Protein AF-R7QCV6-F1 (afdb_monomer_lite)

Organism: Chondrus crispus (NCBI:txid2769)

Foldseek 3Di:
DVVVLVVCLLVLPDLLVNLVSVLVVLQVVLVVLVVVLVVCVVPDPDPPPPVSVVSVVVSVLSNLLSLLVLVLSLCCCVPPVDDPVDDDDPVRVVVNVVSVVVSVVCLVVCLVPQLDVVSLVVSLVVLVVVLVVQVVSCVVPVDGSGPLCDCPVDPPVSNVVVSVVSSVSSNVSSVVSNVSSVVSPDVVNVVVVVVVVVVVVVVVD

Radius of gyration: 20.84 Å; chains: 1; bounding box: 57×33×74 Å

Secondary structure (DSSP, 8-state):
-HHHHHHHHHH-S-TTHHHHHHHHHHHHHHHHHHHHHHHHHHH--S--HHHHHHHHHHHHHHHHHHHHHHHHHHHHIIIIIS-TTSPPPHHHHHHHHHHHHHHHHHHHHGGGS---HHHHHHHHHHHHHHHHHHHHHHHHHS--SSGGG-TTTS-HHHHHHHHHHHHHHHHHHHHHHHHHHHHTT-HHHHHHHHHHHHHHHHS--

Sequence (205 aa):
MSTTLIVYSIRGVYTYQFYSIWCHIGIAIAFTLNASASALYLFSQSPRRDNITFLAFFIFLWFQVFAIAALFLDVVFWTILFDFDGSPTFAQLSQHAVNLVFVLLDLLLSARMQFKLLYGVVFIAYTIGYLTFAWIRFAITDDWVYGFLDYTDQSAGLTVAYYFGVLLWAFVAAFIMILVSKLSRCPCVTARKKSTEAVTREEIV

Structure (mmCIF, N/CA/C/O backbone):
data_AF-R7QCV6-F1
#
_entry.id   AF-R7QCV6-F1
#
loop_
_atom_site.group_PDB
_atom_site.id
_atom_site.type_symbol
_atom_site.label_atom_id
_atom_site.label_alt_id
_atom_site.label_comp_id
_atom_site.label_asym_id
_atom_site.label_entity_id
_atom_site.label_seq_id
_atom_site.pdbx_PDB_ins_code
_atom_site.Cartn_x
_atom_site.Cartn_y
_atom_site.Cartn_z
_atom_site.occupancy
_atom_site.B_iso_or_equiv
_atom_site.auth_seq_id
_atom_site.auth_comp_id
_atom_site.auth_asym_id
_atom_site.auth_atom_id
_atom_site.pdbx_PDB_model_num
ATOM 1 N N . MET A 1 1 ? -8.981 18.064 -7.849 1.00 43.41 1 MET A N 1
ATOM 2 C CA . MET A 1 1 ? -7.890 17.182 -7.374 1.00 43.41 1 MET A CA 1
ATOM 3 C C . MET A 1 1 ? -8.006 15.759 -7.927 1.00 43.41 1 MET A C 1
ATOM 5 O O . MET A 1 1 ? -7.014 15.250 -8.427 1.00 43.41 1 MET A O 1
ATOM 9 N N . SER A 1 2 ? -9.188 15.132 -7.918 1.00 35.38 2 SER A N 1
ATOM 10 C CA . SER A 1 2 ? -9.377 13.731 -8.350 1.00 35.38 2 SER A CA 1
ATOM 11 C C . SER A 1 2 ? -9.117 13.469 -9.843 1.00 35.38 2 SER A C 1
ATOM 13 O O . SER A 1 2 ? -8.512 12.464 -10.194 1.00 35.38 2 SER A O 1
ATOM 15 N N . THR A 1 3 ? -9.505 14.387 -10.733 1.00 41.97 3 THR A N 1
ATOM 16 C CA . THR A 1 3 ? -9.244 14.283 -12.184 1.00 41.97 3 THR A CA 1
ATOM 17 C C . THR A 1 3 ? -7.758 14.374 -12.519 1.00 41.97 3 THR A C 1
ATOM 19 O O . THR A 1 3 ? -7.269 13.675 -13.398 1.00 41.97 3 THR A O 1
ATOM 22 N N . THR A 1 4 ? -7.023 15.187 -11.767 1.00 48.00 4 THR A N 1
ATOM 23 C CA . THR A 1 4 ? -5.574 15.344 -11.887 1.00 48.00 4 THR A CA 1
ATOM 24 C C . THR A 1 4 ? -4.855 14.042 -11.515 1.00 48.00 4 THR A C 1
ATOM 26 O O . THR A 1 4 ? -4.017 13.572 -12.276 1.00 48.00 4 THR A O 1
ATOM 29 N N . LEU A 1 5 ? -5.253 13.401 -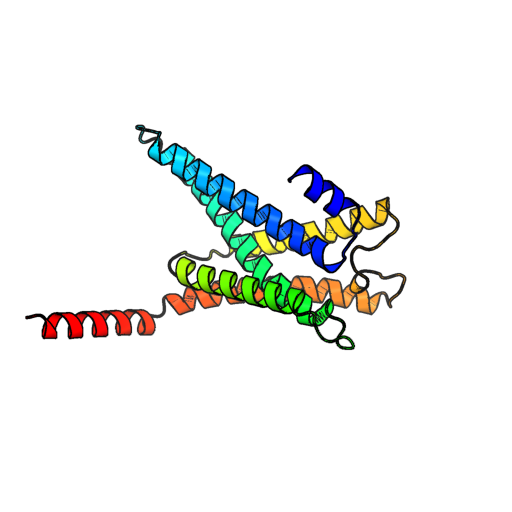10.410 1.00 48.19 5 LEU A N 1
ATOM 30 C CA . LEU A 1 5 ? -4.716 12.110 -9.956 1.00 48.19 5 LEU A CA 1
ATOM 31 C C . LEU A 1 5 ? -4.943 10.973 -10.963 1.00 48.19 5 LEU A C 1
ATOM 33 O O . LEU A 1 5 ? -4.013 10.218 -11.226 1.00 48.19 5 LEU A O 1
ATOM 37 N N . ILE A 1 6 ? -6.134 10.890 -11.570 1.00 53.69 6 ILE A N 1
ATOM 38 C CA . ILE A 1 6 ? -6.450 9.859 -12.575 1.00 53.69 6 ILE A CA 1
ATOM 39 C C . ILE A 1 6 ? -5.595 10.043 -13.837 1.00 53.69 6 ILE A C 1
ATOM 41 O O . ILE A 1 6 ? -5.031 9.084 -14.362 1.00 53.69 6 ILE A O 1
ATOM 45 N N . VAL A 1 7 ? -5.434 11.284 -14.302 1.00 54.22 7 VAL A N 1
ATOM 46 C CA . VAL A 1 7 ? -4.595 11.591 -15.471 1.00 54.22 7 VAL A CA 1
ATOM 47 C C . VAL A 1 7 ? -3.114 11.313 -15.179 1.00 54.22 7 VAL A C 1
ATOM 49 O O . VAL A 1 7 ? -2.424 10.748 -16.029 1.00 54.22 7 VAL A O 1
ATOM 52 N N . TYR A 1 8 ? -2.629 11.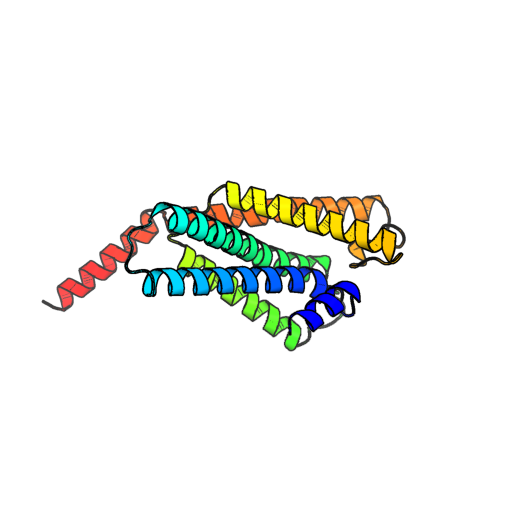616 -13.970 1.00 55.81 8 TYR A N 1
ATOM 53 C CA . TYR A 1 8 ? -1.269 11.261 -13.545 1.00 55.81 8 TYR A CA 1
ATOM 54 C C . TYR A 1 8 ? -1.065 9.744 -13.430 1.00 55.81 8 TYR A C 1
ATOM 56 O O . TYR A 1 8 ? -0.035 9.242 -13.880 1.00 55.81 8 TYR A O 1
ATOM 64 N N . SER A 1 9 ? -2.065 9.001 -12.941 1.00 53.47 9 SER A N 1
ATOM 65 C CA . SER A 1 9 ? -2.045 7.532 -12.923 1.00 53.47 9 SER A CA 1
ATOM 66 C C . SER A 1 9 ? -2.177 6.888 -14.303 1.00 53.47 9 SER A C 1
ATOM 68 O O . SER A 1 9 ? -2.066 5.682 -14.414 1.00 53.47 9 SER A O 1
ATOM 70 N N . ILE A 1 10 ? -2.429 7.638 -15.371 1.00 57.75 10 ILE A N 1
ATOM 71 C CA . ILE A 1 10 ? -2.382 7.089 -16.735 1.00 57.75 10 ILE A CA 1
ATOM 72 C C . ILE A 1 10 ? -1.049 7.457 -17.393 1.00 57.75 10 ILE A C 1
ATOM 74 O O . ILE A 1 10 ? -0.451 6.637 -18.085 1.00 57.75 10 ILE A O 1
ATOM 78 N N . ARG A 1 11 ? -0.548 8.674 -17.139 1.00 54.66 11 ARG A N 1
ATOM 79 C CA . ARG A 1 11 ? 0.650 9.215 -17.796 1.00 54.66 11 ARG A CA 1
ATOM 80 C C . ARG A 1 11 ? 1.988 8.821 -17.166 1.00 54.66 11 ARG A C 1
ATOM 82 O O . ARG A 1 11 ? 3.001 9.024 -17.815 1.00 54.66 11 ARG A O 1
ATOM 89 N N . GLY A 1 12 ? 2.017 8.272 -15.949 1.00 51.66 12 GLY A N 1
ATOM 90 C CA . GLY A 1 12 ? 3.220 7.615 -15.410 1.00 51.66 12 GLY A CA 1
ATOM 91 C C . GLY A 1 12 ? 4.446 8.521 -15.222 1.00 51.66 12 GLY A C 1
ATOM 92 O O . GLY A 1 12 ? 5.564 8.031 -15.243 1.00 51.66 12 GLY A O 1
ATOM 93 N N . VAL A 1 13 ? 4.255 9.831 -15.021 1.00 50.94 13 VAL A N 1
ATOM 94 C CA . VAL A 1 13 ? 5.354 10.826 -14.995 1.00 50.94 13 VAL A CA 1
ATOM 95 C C . VAL A 1 13 ? 6.361 10.593 -13.849 1.00 50.94 13 VAL A C 1
ATOM 97 O O . VAL A 1 13 ? 7.470 11.112 -13.895 1.00 50.94 13 VAL A O 1
ATOM 100 N N . TYR A 1 14 ? 6.025 9.760 -12.858 1.00 54.22 14 TYR A N 1
ATOM 101 C CA . TYR A 1 14 ? 6.957 9.285 -11.836 1.00 54.22 14 TYR A CA 1
ATOM 102 C C . TYR A 1 14 ? 6.677 7.813 -11.514 1.00 54.22 14 TYR A C 1
ATOM 104 O O . TYR A 1 14 ? 5.639 7.495 -10.930 1.00 54.22 14 TYR A O 1
ATOM 112 N N . THR A 1 15 ? 7.614 6.928 -11.854 1.00 54.75 15 THR A N 1
ATOM 113 C CA . THR A 1 15 ? 7.556 5.475 -11.603 1.00 54.75 15 THR A CA 1
ATOM 114 C C . THR A 1 15 ? 7.186 5.175 -10.146 1.00 54.75 15 THR A C 1
ATOM 116 O O . THR A 1 15 ? 6.161 4.548 -9.874 1.00 54.75 15 THR A O 1
ATOM 119 N N . TYR A 1 16 ? 7.917 5.740 -9.178 1.00 53.53 16 TYR A N 1
ATOM 120 C CA . TYR A 1 16 ? 7.642 5.575 -7.742 1.00 53.53 16 TYR A CA 1
ATOM 121 C C . TYR A 1 16 ? 6.223 6.003 -7.318 1.00 53.53 16 TYR A C 1
ATOM 123 O O . TYR A 1 16 ? 5.595 5.363 -6.471 1.00 53.53 16 TYR A O 1
ATOM 131 N N . GLN A 1 17 ? 5.675 7.059 -7.922 1.00 62.91 17 GLN A N 1
ATOM 132 C CA . GLN A 1 17 ? 4.384 7.589 -7.493 1.00 62.91 17 GLN A CA 1
ATOM 133 C C . GLN A 1 17 ? 3.220 6.676 -7.871 1.00 62.91 17 GLN A C 1
ATOM 135 O O . GLN A 1 17 ? 2.154 6.821 -7.294 1.00 62.91 17 GLN A O 1
ATOM 140 N N . PHE A 1 18 ? 3.384 5.718 -8.782 1.00 70.75 18 PHE A N 1
ATOM 141 C CA . PHE A 1 18 ? 2.240 5.011 -9.348 1.00 70.75 18 PHE A CA 1
ATOM 142 C C . PHE A 1 18 ? 1.498 4.114 -8.343 1.00 70.75 18 PHE A C 1
ATOM 144 O O . PHE A 1 18 ? 0.311 4.319 -8.093 1.00 70.75 18 PHE A O 1
ATOM 151 N N . TYR A 1 19 ? 2.182 3.151 -7.717 1.00 75.81 19 TYR A N 1
ATOM 152 C CA . TYR A 1 19 ? 1.592 2.333 -6.649 1.00 75.81 19 TYR A CA 1
ATOM 153 C C . TYR A 1 19 ? 1.242 3.179 -5.418 1.00 75.81 19 TYR A C 1
ATOM 155 O O . TYR A 1 19 ? 0.186 3.006 -4.812 1.00 75.81 19 TYR A O 1
ATOM 163 N N . SER A 1 20 ? 2.099 4.149 -5.084 1.00 74.50 20 SER A N 1
ATOM 164 C CA . SER A 1 20 ? 1.862 5.074 -3.975 1.00 74.50 20 SER A CA 1
ATOM 165 C C . SER A 1 20 ? 0.550 5.845 -4.159 1.00 74.50 20 SER A C 1
ATOM 167 O O . SER A 1 20 ? -0.256 5.907 -3.235 1.00 74.50 20 SER A O 1
ATOM 169 N N . ILE A 1 21 ? 0.263 6.348 -5.362 1.00 75.69 21 ILE A N 1
ATOM 170 C CA . ILE A 1 21 ? -0.991 7.027 -5.711 1.00 75.69 21 ILE A CA 1
ATOM 171 C C . ILE A 1 21 ? -2.192 6.109 -5.475 1.00 75.69 21 ILE A C 1
ATOM 173 O O . ILE A 1 21 ? -3.169 6.554 -4.877 1.00 75.69 21 ILE A O 1
ATOM 177 N N . TRP A 1 22 ? -2.126 4.837 -5.881 1.00 77.69 22 TRP A N 1
ATOM 178 C CA . TRP A 1 22 ? -3.204 3.876 -5.620 1.00 77.69 22 TRP A CA 1
ATOM 179 C C . TRP A 1 22 ? -3.461 3.704 -4.119 1.00 77.69 22 TRP A C 1
ATOM 181 O O . TRP A 1 22 ? -4.615 3.748 -3.684 1.00 77.69 22 TRP A O 1
ATOM 191 N N . CYS A 1 23 ? -2.398 3.602 -3.317 1.00 79.12 23 CYS A N 1
ATOM 192 C CA . CYS A 1 23 ? -2.512 3.549 -1.861 1.00 79.12 23 CYS A CA 1
ATOM 193 C C . CYS A 1 23 ? -3.144 4.824 -1.286 1.00 79.12 23 CYS A C 1
ATOM 195 O O . CYS A 1 23 ? -4.089 4.739 -0.506 1.00 79.12 23 CYS A O 1
ATOM 197 N N . HIS A 1 24 ? -2.683 6.006 -1.701 1.00 75.25 24 HIS A N 1
ATOM 198 C CA . HIS A 1 24 ? -3.209 7.285 -1.212 1.00 75.25 24 HIS A CA 1
ATOM 199 C C . HIS A 1 24 ? -4.676 7.500 -1.608 1.00 75.25 24 HIS A C 1
ATOM 201 O O . HIS A 1 24 ? -5.466 7.956 -0.783 1.00 75.25 24 HIS A O 1
ATOM 207 N N . ILE A 1 25 ? -5.066 7.144 -2.837 1.00 79.44 25 ILE A N 1
ATOM 208 C CA . ILE A 1 25 ? -6.467 7.180 -3.284 1.00 79.44 25 ILE A CA 1
ATOM 209 C C . ILE A 1 25 ? -7.311 6.246 -2.415 1.00 79.44 25 ILE A C 1
ATOM 211 O O . ILE A 1 25 ? -8.370 6.643 -1.930 1.00 79.44 25 ILE A O 1
ATOM 215 N N . GLY A 1 26 ? -6.833 5.026 -2.180 1.00 79.06 26 GLY A N 1
ATOM 216 C CA . GLY A 1 26 ? -7.505 4.052 -1.332 1.00 79.06 26 GLY A CA 1
ATOM 217 C C . GLY A 1 26 ? -7.721 4.531 0.102 1.00 79.06 26 GLY A C 1
ATOM 218 O O . GLY A 1 26 ? -8.840 4.454 0.617 1.00 79.06 26 GLY A O 1
ATOM 219 N N . ILE A 1 27 ? -6.682 5.102 0.714 1.00 76.75 27 ILE A N 1
ATOM 220 C CA . ILE A 1 27 ? -6.730 5.714 2.050 1.00 76.75 27 ILE A CA 1
ATOM 221 C C . ILE A 1 27 ? -7.707 6.894 2.073 1.00 76.75 27 ILE A C 1
ATOM 223 O O . ILE A 1 27 ? -8.544 6.985 2.972 1.00 76.75 27 ILE A O 1
ATOM 227 N N . ALA A 1 28 ? -7.654 7.778 1.074 1.00 78.62 28 ALA A N 1
ATOM 228 C CA . ALA A 1 28 ? -8.564 8.917 0.982 1.00 78.62 28 ALA A CA 1
ATOM 229 C C . ALA A 1 28 ? -10.031 8.463 0.882 1.00 78.62 28 ALA A C 1
ATOM 231 O O . ALA A 1 28 ? -10.900 9.024 1.558 1.00 78.62 28 ALA A O 1
ATOM 232 N N . ILE A 1 29 ? -10.312 7.415 0.099 1.00 81.75 29 ILE A N 1
ATOM 233 C CA . ILE A 1 29 ? -11.641 6.791 0.025 1.00 81.75 29 ILE A CA 1
ATOM 234 C C . ILE A 1 29 ? -12.040 6.215 1.390 1.00 81.75 29 ILE A C 1
ATOM 236 O O . ILE A 1 29 ? -13.151 6.484 1.844 1.00 81.75 29 ILE A O 1
ATOM 240 N N . ALA A 1 30 ? -11.148 5.490 2.077 1.00 79.44 30 ALA A N 1
ATOM 241 C CA . ALA A 1 30 ? -11.423 4.933 3.405 1.00 79.44 30 ALA A CA 1
ATOM 242 C C . ALA A 1 30 ? -11.814 6.028 4.412 1.00 79.44 30 ALA A C 1
ATOM 244 O O . ALA A 1 30 ? -12.848 5.921 5.075 1.00 79.44 30 ALA A O 1
ATOM 245 N N . PHE A 1 31 ? -11.029 7.109 4.489 1.00 80.00 31 PHE A N 1
ATOM 246 C CA . PHE A 1 31 ? -11.319 8.236 5.375 1.00 80.00 31 PHE A CA 1
ATOM 247 C C . PHE A 1 31 ? -12.614 8.955 5.006 1.00 80.00 31 PHE A C 1
ATOM 249 O O . PHE A 1 31 ? -13.390 9.294 5.899 1.00 80.00 31 PHE A O 1
ATOM 256 N N . THR A 1 32 ? -12.885 9.144 3.712 1.00 81.75 32 THR A N 1
ATOM 257 C CA . THR A 1 32 ? -14.132 9.769 3.248 1.00 81.75 32 THR A CA 1
ATOM 258 C C . THR A 1 32 ? -15.339 8.933 3.664 1.00 81.75 32 THR A C 1
ATOM 260 O O . THR A 1 32 ? -16.271 9.464 4.263 1.00 81.75 32 THR A O 1
ATOM 263 N N . LEU A 1 33 ? -15.301 7.617 3.431 1.00 81.69 33 LEU A N 1
ATOM 264 C CA . LEU A 1 33 ? -16.374 6.709 3.839 1.00 81.69 33 LEU A CA 1
ATOM 265 C C . LEU A 1 33 ? -16.555 6.691 5.362 1.00 81.69 33 LEU A C 1
ATOM 267 O O . LEU A 1 33 ? -17.689 6.706 5.838 1.00 81.69 33 LEU A O 1
ATOM 271 N N . ASN A 1 34 ? -15.463 6.723 6.130 1.00 81.69 34 ASN A N 1
ATOM 272 C CA . ASN A 1 34 ? -15.515 6.792 7.590 1.00 81.69 34 ASN A CA 1
ATOM 273 C C . ASN A 1 34 ? -16.143 8.097 8.102 1.00 81.69 34 ASN A C 1
ATOM 275 O O . ASN A 1 34 ? -16.987 8.076 9.003 1.00 81.69 34 ASN A O 1
ATOM 279 N N . ALA A 1 35 ? -15.774 9.231 7.504 1.00 81.19 35 ALA A N 1
ATOM 280 C CA . ALA A 1 35 ? -16.351 10.531 7.826 1.00 81.19 35 ALA A CA 1
ATOM 281 C C . ALA A 1 35 ? -17.846 10.572 7.479 1.00 81.19 35 ALA A C 1
ATOM 283 O O . ALA A 1 35 ? -18.657 10.991 8.305 1.00 81.19 35 ALA A O 1
ATOM 284 N N . SER A 1 36 ? -18.229 10.067 6.301 1.00 82.06 36 SER A N 1
ATOM 285 C CA . SER A 1 36 ? -19.632 9.960 5.892 1.00 82.06 36 SER A CA 1
ATOM 286 C C . SER A 1 36 ? -20.436 9.053 6.824 1.00 82.06 36 SER A C 1
ATOM 288 O O . SER A 1 36 ? -21.526 9.434 7.240 1.00 82.06 36 SER A O 1
ATOM 290 N N . ALA A 1 37 ? -19.904 7.889 7.208 1.00 78.75 37 ALA A N 1
ATOM 291 C CA . ALA A 1 37 ? -20.567 6.978 8.142 1.00 78.75 37 ALA A CA 1
ATOM 292 C C . ALA A 1 37 ? -20.746 7.607 9.533 1.00 78.75 37 ALA A C 1
ATOM 294 O O . ALA A 1 37 ? -21.815 7.486 10.131 1.00 78.75 37 ALA A O 1
ATOM 295 N N . SER A 1 38 ? -19.733 8.329 10.020 1.00 81.44 38 SER A N 1
ATOM 296 C CA . SER A 1 38 ? -19.787 9.048 11.299 1.00 81.44 38 SER A CA 1
ATOM 297 C C . SER A 1 38 ? -20.813 10.183 11.270 1.00 81.44 38 SER A C 1
ATOM 299 O O . SER A 1 38 ? -21.603 10.322 12.202 1.00 81.44 38 SER A O 1
ATOM 301 N N . ALA A 1 39 ? -20.859 10.960 10.184 1.00 81.94 39 ALA A N 1
ATOM 302 C CA . ALA A 1 39 ? -21.858 12.008 9.992 1.00 81.94 39 ALA A CA 1
ATOM 303 C C . ALA A 1 39 ? -23.276 11.420 9.931 1.00 81.94 39 ALA A C 1
ATOM 305 O O . ALA A 1 39 ? -24.166 11.886 10.637 1.00 81.94 39 ALA A O 1
ATOM 306 N N . LEU A 1 40 ? -23.484 10.355 9.151 1.00 80.06 40 LEU A N 1
ATOM 307 C CA . LEU A 1 40 ? -24.773 9.666 9.077 1.00 80.06 40 LEU A CA 1
ATOM 308 C C . LEU A 1 40 ? -25.216 9.134 10.442 1.00 80.06 40 LEU A C 1
ATOM 310 O O . LEU A 1 40 ? -26.385 9.276 10.776 1.00 80.06 40 LEU A O 1
ATOM 314 N N . TYR A 1 41 ? -24.302 8.583 11.245 1.00 76.94 41 TYR A N 1
ATOM 315 C CA . TYR A 1 41 ? -24.613 8.141 12.605 1.00 76.94 41 TYR A CA 1
ATOM 316 C C . TYR A 1 41 ? -25.045 9.303 13.510 1.00 76.94 41 TYR A C 1
ATOM 318 O O . TYR A 1 41 ? -26.029 9.176 14.232 1.00 76.94 41 TYR A O 1
ATOM 326 N N . LEU A 1 42 ? -24.350 10.444 13.444 1.00 81.44 42 LEU A N 1
ATOM 327 C CA . LEU A 1 42 ? -24.691 11.637 14.228 1.00 81.44 42 LEU A CA 1
ATOM 328 C C . LEU A 1 42 ? -26.042 12.245 13.823 1.00 81.44 42 LEU A C 1
ATOM 330 O O . LEU A 1 42 ? -26.780 12.718 14.684 1.00 81.44 42 LEU A O 1
ATOM 334 N N . PHE A 1 43 ? -26.371 12.233 12.528 1.00 82.12 43 PHE A N 1
ATOM 335 C CA . PHE A 1 43 ? -27.608 12.827 12.010 1.00 82.12 43 PHE A CA 1
ATOM 336 C C . PHE A 1 43 ? -28.795 11.855 11.970 1.00 82.12 43 PHE A C 1
ATOM 338 O O . PHE A 1 43 ? -29.943 12.299 11.925 1.00 82.12 43 PHE A O 1
ATOM 345 N N . SER A 1 44 ? -28.569 10.538 12.007 1.00 73.38 44 SER A N 1
ATOM 346 C CA . SER A 1 44 ? -29.658 9.566 12.071 1.00 73.38 44 SER A CA 1
ATOM 347 C C . SER A 1 44 ? -30.113 9.377 13.519 1.00 73.38 44 SER A C 1
ATOM 349 O O . SER A 1 44 ? -29.450 8.718 14.311 1.00 73.38 44 SER A O 1
ATOM 351 N N . GLN A 1 45 ? -31.298 9.881 13.866 1.00 66.50 45 GLN A N 1
ATOM 352 C CA . GLN A 1 45 ? -31.957 9.576 15.147 1.00 66.50 45 GLN A CA 1
ATOM 353 C C . GLN A 1 45 ? -32.568 8.155 15.192 1.00 66.50 45 GLN A C 1
ATOM 355 O O . GLN A 1 45 ? -33.414 7.863 16.034 1.00 66.50 45 GLN A O 1
ATOM 360 N N . SER A 1 46 ? -32.199 7.263 14.264 1.00 56.62 46 SER A N 1
ATOM 361 C CA . SER A 1 46 ? -32.855 5.967 14.060 1.00 56.62 46 SER A CA 1
ATOM 362 C C . SER A 1 46 ? -31.914 4.794 14.361 1.00 56.62 46 SER A C 1
ATOM 364 O O . SER A 1 46 ? -30.798 4.761 13.843 1.00 56.62 46 SER A O 1
ATOM 366 N N . PRO A 1 47 ? -32.356 3.771 15.116 1.00 56.56 47 PRO A N 1
ATOM 367 C CA . PRO A 1 47 ? -31.537 2.620 15.487 1.00 56.56 47 PRO A CA 1
ATOM 368 C C . PRO A 1 47 ? -31.465 1.563 14.366 1.00 56.56 47 PRO A C 1
ATOM 370 O O . PRO A 1 47 ? -31.585 0.367 14.630 1.00 56.56 47 PRO A O 1
ATOM 373 N N . ARG A 1 48 ? -31.265 1.957 13.097 1.00 60.56 48 ARG A N 1
ATOM 374 C CA . ARG A 1 48 ? -31.014 1.002 11.993 1.00 60.56 48 ARG A CA 1
ATOM 375 C C . ARG A 1 48 ? -29.575 0.481 12.061 1.00 60.56 48 ARG A C 1
ATOM 377 O O . ARG A 1 48 ? -28.700 0.873 11.293 1.00 60.56 48 ARG A O 1
ATOM 384 N N . ARG A 1 49 ? -29.345 -0.410 13.026 1.00 62.41 49 ARG A N 1
ATOM 385 C CA . ARG A 1 49 ? -28.036 -0.967 13.397 1.00 62.41 49 ARG A CA 1
ATOM 386 C C . ARG A 1 49 ? -27.373 -1.790 12.284 1.00 62.41 49 ARG A C 1
ATOM 388 O O . ARG A 1 49 ? -26.148 -1.771 12.167 1.00 62.41 49 ARG A O 1
ATOM 395 N N . ASP A 1 50 ? -28.154 -2.467 11.447 1.00 64.94 50 ASP A N 1
ATOM 396 C CA . ASP A 1 50 ? -27.628 -3.519 10.565 1.00 64.94 50 ASP A CA 1
ATOM 397 C C . ASP A 1 50 ? -26.844 -2.955 9.365 1.00 64.94 50 ASP A C 1
ATOM 399 O O . ASP A 1 50 ? -25.705 -3.356 9.119 1.00 64.94 50 ASP A O 1
ATOM 403 N N . ASN A 1 51 ? -27.382 -1.936 8.683 1.00 66.19 51 ASN A N 1
ATOM 404 C CA . ASN A 1 51 ? -26.708 -1.291 7.544 1.00 66.19 51 ASN A CA 1
ATOM 405 C C . ASN A 1 51 ? -25.445 -0.519 7.966 1.00 66.19 51 ASN A C 1
ATOM 407 O O . ASN A 1 51 ? -24.458 -0.488 7.232 1.00 66.19 51 ASN A O 1
ATOM 411 N N . ILE A 1 52 ? -25.458 0.070 9.167 1.00 69.00 52 ILE A N 1
ATOM 412 C CA . ILE A 1 52 ? -24.306 0.782 9.739 1.00 69.00 52 ILE A CA 1
ATOM 413 C C . ILE A 1 52 ? -23.180 -0.208 10.063 1.00 69.00 52 ILE A C 1
ATOM 415 O O . ILE A 1 52 ? -22.011 0.095 9.840 1.00 69.00 52 ILE A O 1
ATOM 419 N N . THR A 1 53 ? -23.522 -1.416 10.520 1.00 72.88 53 THR A N 1
ATOM 420 C CA . THR A 1 53 ? -22.539 -2.460 10.851 1.00 72.88 53 THR A CA 1
ATOM 421 C C . THR A 1 53 ? -21.836 -3.001 9.604 1.00 72.88 53 THR A C 1
ATOM 423 O O . THR A 1 53 ? -20.620 -3.197 9.620 1.00 72.88 53 THR A O 1
ATOM 426 N N . PHE A 1 54 ? -22.571 -3.192 8.503 1.00 77.19 54 PHE A N 1
ATOM 427 C CA . PHE A 1 54 ? -21.987 -3.599 7.222 1.00 77.19 54 PHE A CA 1
ATOM 428 C C . PHE A 1 54 ? -21.063 -2.515 6.655 1.00 77.19 54 PHE A C 1
ATOM 430 O O . PHE A 1 54 ? -19.910 -2.797 6.342 1.00 77.19 54 PHE A O 1
ATOM 437 N N . LEU A 1 55 ? -21.519 -1.259 6.599 1.00 78.38 55 LEU A N 1
ATOM 438 C CA . LEU A 1 55 ? -20.696 -0.142 6.127 1.00 78.38 55 LEU A CA 1
ATOM 439 C C . LEU A 1 55 ? -19.422 0.023 6.970 1.00 78.38 55 LEU A C 1
ATOM 441 O O . LEU A 1 55 ? -18.330 0.139 6.414 1.00 78.38 55 LEU A O 1
ATOM 445 N N . ALA A 1 56 ? -19.545 -0.043 8.299 1.00 78.38 56 ALA A N 1
ATOM 446 C CA . ALA A 1 56 ? -18.402 -0.006 9.205 1.00 78.38 56 ALA A CA 1
ATOM 447 C C . ALA A 1 56 ? -17.418 -1.146 8.911 1.00 78.38 56 ALA A C 1
ATOM 449 O O . ALA A 1 56 ? -16.216 -0.907 8.827 1.00 78.38 56 ALA A O 1
ATOM 450 N N . PHE A 1 57 ? -17.907 -2.371 8.690 1.00 81.88 57 PHE A N 1
ATOM 451 C CA . PHE A 1 57 ? -17.054 -3.500 8.321 1.00 81.88 57 PHE A CA 1
ATOM 452 C C . PHE A 1 57 ? -16.248 -3.234 7.043 1.00 81.88 57 PHE A C 1
ATOM 454 O O . PHE A 1 57 ? -15.040 -3.470 7.046 1.00 81.88 57 PHE A O 1
ATOM 461 N N . PHE A 1 58 ? -16.872 -2.710 5.983 1.00 81.56 58 PHE A N 1
ATOM 462 C CA . PHE A 1 58 ? -16.162 -2.377 4.741 1.00 81.56 58 PHE A CA 1
ATOM 463 C C . PHE A 1 58 ? -15.129 -1.276 4.945 1.00 81.56 58 PHE A C 1
ATOM 465 O O . PHE A 1 58 ? -14.011 -1.410 4.459 1.00 81.56 58 PHE A O 1
ATOM 472 N N . ILE A 1 59 ? -15.468 -0.229 5.698 1.00 82.06 59 ILE A N 1
ATOM 473 C CA . ILE A 1 59 ? -14.541 0.862 6.024 1.00 82.06 59 ILE A CA 1
ATOM 474 C C . ILE A 1 59 ? -13.323 0.321 6.773 1.00 82.06 59 ILE A C 1
ATOM 476 O O . ILE A 1 59 ? -12.190 0.613 6.394 1.00 82.06 59 ILE A O 1
ATOM 480 N N . PHE A 1 60 ? -13.543 -0.514 7.792 1.00 80.31 60 PHE A N 1
ATOM 481 C CA . PHE A 1 60 ? -12.456 -1.138 8.542 1.00 80.31 60 PHE A CA 1
ATOM 482 C C . PHE A 1 60 ? -11.618 -2.066 7.667 1.00 80.31 60 PHE A C 1
ATOM 484 O O . PHE A 1 60 ? -10.395 -2.027 7.747 1.00 80.31 60 PHE A O 1
ATOM 491 N N . LEU A 1 61 ? -12.248 -2.881 6.823 1.00 84.56 61 LEU A N 1
ATOM 492 C CA . LEU A 1 61 ? -11.541 -3.760 5.896 1.00 84.56 61 LEU A CA 1
ATOM 493 C C . LEU A 1 61 ? -10.661 -2.952 4.937 1.00 84.56 61 LEU A C 1
ATOM 495 O O . LEU A 1 61 ? -9.484 -3.271 4.792 1.00 84.56 61 LEU A O 1
ATOM 499 N N . TRP A 1 62 ? -11.203 -1.889 4.339 1.00 83.00 62 TRP A N 1
ATOM 500 C CA . TRP A 1 62 ? -10.476 -1.016 3.415 1.00 83.00 62 TRP A CA 1
ATOM 501 C C . TRP A 1 62 ? -9.279 -0.368 4.107 1.00 83.00 62 TRP A C 1
ATOM 503 O O . TRP A 1 62 ? -8.150 -0.480 3.642 1.00 83.00 62 TRP A O 1
ATOM 513 N N . PHE A 1 63 ? -9.512 0.227 5.275 1.00 80.81 63 PHE A N 1
ATOM 514 C CA . PHE A 1 63 ? -8.473 0.855 6.079 1.00 80.81 63 PHE A CA 1
ATOM 515 C C . PHE A 1 63 ? -7.327 -0.114 6.418 1.00 80.81 63 PHE A C 1
ATOM 517 O O . PHE A 1 63 ? -6.162 0.203 6.192 1.00 80.81 63 PHE A O 1
ATOM 524 N N . GLN A 1 64 ? -7.647 -1.326 6.884 1.00 82.12 64 GLN A N 1
ATOM 525 C CA . GLN A 1 64 ? -6.635 -2.323 7.253 1.00 82.12 64 GLN A CA 1
ATOM 526 C C . GLN A 1 64 ? -5.814 -2.806 6.047 1.00 82.12 64 GLN A C 1
ATOM 528 O O . GLN A 1 64 ? -4.617 -3.049 6.185 1.00 82.12 64 GLN A O 1
ATOM 533 N N . VAL A 1 65 ? -6.424 -2.917 4.862 1.00 86.06 65 VAL A N 1
ATOM 534 C CA . VAL A 1 65 ? -5.711 -3.268 3.621 1.00 86.06 65 VAL A CA 1
ATOM 535 C C . VAL A 1 65 ? -4.675 -2.201 3.268 1.00 86.06 65 VAL A C 1
ATOM 537 O O . VAL A 1 65 ? -3.528 -2.542 2.980 1.00 86.06 65 VAL A O 1
ATOM 540 N N . PHE A 1 66 ? -5.035 -0.918 3.342 1.00 83.56 66 PHE A N 1
ATOM 541 C CA . PHE A 1 66 ? -4.096 0.158 3.017 1.00 83.56 66 PHE A CA 1
ATOM 542 C C . PHE A 1 66 ? -3.020 0.379 4.079 1.00 83.56 66 PHE A C 1
ATOM 544 O O . PHE A 1 66 ? -1.902 0.742 3.721 1.00 83.56 66 PHE A O 1
ATOM 551 N N . ALA A 1 67 ? -3.302 0.078 5.348 1.00 79.06 67 ALA A N 1
ATOM 552 C CA . ALA A 1 67 ? -2.273 0.052 6.384 1.00 79.06 67 ALA A CA 1
ATOM 553 C C . ALA A 1 67 ? -1.186 -0.998 6.076 1.00 79.06 67 ALA A C 1
ATOM 555 O O . ALA A 1 67 ? 0.004 -0.693 6.169 1.00 79.06 67 ALA A O 1
ATOM 556 N N . ILE A 1 68 ? -1.564 -2.211 5.629 1.00 82.62 68 ILE A N 1
ATOM 557 C CA . ILE A 1 68 ? -0.573 -3.193 5.143 1.00 82.62 68 ILE A CA 1
ATOM 558 C C . ILE A 1 68 ? 0.150 -2.649 3.903 1.00 82.62 68 ILE A C 1
ATOM 560 O O . ILE A 1 68 ? 1.372 -2.764 3.801 1.00 82.62 68 ILE A O 1
ATOM 564 N N . ALA A 1 69 ? -0.589 -2.046 2.966 1.00 83.94 69 ALA A N 1
ATOM 565 C CA . ALA A 1 69 ? -0.030 -1.535 1.718 1.00 83.94 69 ALA A CA 1
ATOM 566 C C . ALA A 1 69 ? 1.027 -0.442 1.936 1.00 83.94 69 ALA A C 1
ATOM 568 O O . ALA A 1 69 ? 1.998 -0.389 1.184 1.00 83.94 69 ALA A O 1
ATOM 569 N N . ALA A 1 70 ? 0.865 0.393 2.963 1.00 79.38 70 ALA A N 1
ATOM 570 C CA . ALA A 1 70 ? 1.827 1.422 3.341 1.00 79.38 70 ALA A CA 1
ATOM 571 C C . ALA A 1 70 ? 3.152 0.821 3.845 1.00 79.38 70 ALA A C 1
ATOM 573 O O . ALA A 1 70 ? 4.214 1.227 3.374 1.00 79.38 70 ALA A O 1
ATOM 574 N N . LEU A 1 71 ? 3.099 -0.191 4.723 1.00 79.31 71 LEU A N 1
ATOM 575 C CA . LEU A 1 71 ? 4.292 -0.919 5.185 1.00 79.31 71 LEU A CA 1
ATOM 576 C C . LEU A 1 71 ? 4.968 -1.686 4.042 1.00 79.31 71 LEU A C 1
ATOM 578 O O . LEU A 1 71 ? 6.193 -1.707 3.926 1.00 79.31 71 LEU A O 1
ATOM 582 N N . PHE A 1 72 ? 4.159 -2.304 3.182 1.00 84.38 72 PHE A N 1
ATOM 583 C CA . PHE A 1 72 ? 4.637 -2.979 1.984 1.00 84.38 72 PHE A CA 1
ATOM 584 C C . PHE A 1 72 ? 5.412 -2.012 1.080 1.00 84.38 72 PHE A C 1
ATOM 586 O O . PHE A 1 72 ? 6.529 -2.328 0.667 1.00 84.38 72 PHE A O 1
ATOM 593 N N . LEU A 1 73 ? 4.835 -0.836 0.813 1.00 81.94 73 LEU A N 1
ATOM 594 C CA . LEU A 1 73 ? 5.394 0.177 -0.076 1.00 81.94 73 LEU A CA 1
ATOM 595 C C . LEU A 1 73 ? 6.746 0.697 0.409 1.00 81.94 73 LEU A C 1
ATOM 597 O O . LEU A 1 73 ? 7.648 0.831 -0.412 1.00 81.94 73 LEU A O 1
ATOM 601 N N . ASP A 1 74 ? 6.901 0.963 1.708 1.00 79.31 74 ASP A N 1
ATOM 602 C CA . ASP A 1 74 ? 8.175 1.453 2.245 1.00 79.31 74 ASP A CA 1
ATOM 603 C C . ASP A 1 74 ? 9.307 0.455 1.991 1.00 79.31 74 ASP A C 1
ATOM 605 O O . ASP A 1 74 ? 10.374 0.838 1.518 1.00 79.31 74 ASP A O 1
ATOM 609 N N . VAL A 1 75 ? 9.077 -0.838 2.232 1.00 80.12 75 VAL A N 1
ATOM 610 C CA . VAL A 1 75 ? 10.120 -1.847 2.007 1.00 80.12 75 VAL A CA 1
ATOM 611 C C . VAL A 1 75 ? 10.403 -2.042 0.523 1.00 80.12 75 VAL A C 1
ATOM 613 O O . VAL A 1 75 ? 11.570 -2.044 0.138 1.00 80.12 75 VAL A O 1
ATOM 616 N N . VAL A 1 76 ? 9.378 -2.158 -0.330 1.00 79.00 76 VAL A N 1
ATOM 617 C CA . VAL A 1 76 ? 9.598 -2.281 -1.784 1.00 79.00 76 VAL A CA 1
ATOM 618 C C . VAL A 1 76 ? 10.314 -1.051 -2.337 1.00 79.00 76 VAL A C 1
ATOM 620 O O . VAL A 1 76 ? 11.177 -1.189 -3.202 1.00 79.00 76 VAL A O 1
ATOM 623 N N . PHE A 1 77 ? 10.023 0.139 -1.806 1.00 77.38 77 PHE A N 1
ATOM 624 C CA . PHE A 1 77 ? 10.747 1.341 -2.182 1.00 77.38 77 PHE A CA 1
ATOM 625 C C . PHE A 1 77 ? 12.241 1.210 -1.898 1.00 77.38 77 PHE A C 1
ATOM 627 O O . PHE A 1 77 ? 13.037 1.247 -2.828 1.00 77.38 77 PHE A O 1
ATOM 634 N N . TRP A 1 78 ? 12.611 1.004 -0.635 1.00 77.12 78 TRP A N 1
ATOM 635 C CA . TRP A 1 78 ? 14.016 0.996 -0.223 1.00 77.12 78 TRP A CA 1
ATOM 636 C C . TRP A 1 78 ? 14.818 -0.187 -0.772 1.00 77.12 78 TRP A C 1
ATOM 638 O O . TRP A 1 78 ? 16.036 -0.095 -0.850 1.00 77.12 78 TRP A O 1
ATOM 648 N N . THR A 1 79 ? 14.164 -1.299 -1.116 1.00 75.12 79 THR A N 1
ATOM 649 C CA . THR A 1 79 ? 14.857 -2.533 -1.531 1.00 75.12 79 THR A CA 1
ATOM 650 C C . THR A 1 79 ? 14.903 -2.754 -3.037 1.00 75.12 79 THR A C 1
ATOM 652 O O . THR A 1 79 ? 15.835 -3.399 -3.508 1.00 75.12 79 THR A O 1
ATOM 655 N N . ILE A 1 80 ? 13.904 -2.274 -3.786 1.00 73.94 80 ILE A N 1
ATOM 656 C CA . ILE A 1 80 ? 13.754 -2.578 -5.219 1.00 73.94 80 ILE A CA 1
ATOM 657 C C . ILE A 1 80 ? 13.734 -1.306 -6.070 1.00 73.94 80 ILE A C 1
ATOM 659 O O . ILE A 1 80 ? 14.306 -1.293 -7.154 1.00 73.94 80 ILE A O 1
ATOM 663 N N . LEU A 1 81 ? 13.043 -0.254 -5.624 1.00 71.94 81 LEU A N 1
ATOM 664 C CA . LEU A 1 81 ? 12.833 0.952 -6.439 1.00 71.94 81 LEU A CA 1
ATOM 665 C C . LEU A 1 81 ? 13.895 2.030 -6.228 1.00 71.94 81 LEU A C 1
ATOM 667 O O . LEU A 1 81 ? 14.067 2.881 -7.098 1.00 71.94 81 LEU A O 1
ATOM 671 N N . PHE A 1 82 ? 14.531 2.054 -5.061 1.00 71.00 82 PHE A N 1
ATOM 672 C CA . PHE A 1 82 ? 15.548 3.034 -4.738 1.00 71.00 82 PHE A CA 1
ATOM 673 C C . PHE A 1 82 ? 16.871 2.634 -5.384 1.00 71.00 82 PHE A C 1
ATOM 675 O O . PHE A 1 82 ? 17.432 1.586 -5.074 1.00 71.00 82 PHE A O 1
ATOM 682 N N . ASP A 1 83 ? 17.354 3.486 -6.282 1.00 65.12 83 ASP A N 1
ATOM 683 C CA . ASP A 1 83 ? 18.680 3.338 -6.860 1.00 65.12 83 ASP A CA 1
ATOM 684 C C . ASP A 1 83 ? 19.728 3.755 -5.818 1.00 65.12 83 ASP A C 1
ATOM 686 O O . ASP A 1 83 ? 19.785 4.919 -5.412 1.00 65.12 83 ASP A O 1
ATOM 690 N N . PHE A 1 84 ? 20.517 2.789 -5.340 1.00 57.72 84 PHE A N 1
ATOM 691 C CA . PHE A 1 84 ? 21.486 2.986 -4.256 1.00 57.72 84 PHE A CA 1
ATOM 692 C C . PHE A 1 84 ? 22.641 3.923 -4.638 1.00 57.72 84 PHE A C 1
ATOM 694 O O . PHE A 1 84 ? 23.352 4.395 -3.747 1.00 57.72 84 PHE A O 1
ATOM 701 N N . ASP A 1 85 ? 22.802 4.226 -5.927 1.00 53.00 85 ASP A N 1
ATOM 702 C CA . ASP A 1 85 ? 23.863 5.095 -6.435 1.00 53.00 85 ASP A CA 1
ATOM 703 C C . ASP A 1 85 ? 23.550 6.597 -6.257 1.00 53.00 85 ASP A C 1
ATOM 705 O O . ASP A 1 85 ? 24.446 7.442 -6.353 1.00 53.00 85 ASP A O 1
ATOM 709 N N . GLY A 1 86 ? 22.300 6.957 -5.937 1.00 59.41 86 GLY A N 1
ATOM 710 C CA . GLY A 1 86 ? 21.887 8.329 -5.637 1.00 59.41 86 GLY A CA 1
ATOM 711 C C . GLY A 1 86 ? 21.533 8.527 -4.164 1.00 59.41 86 GLY A C 1
ATOM 712 O O . GLY A 1 86 ? 20.762 7.765 -3.597 1.00 59.41 86 GLY A O 1
ATOM 713 N N . SER A 1 87 ? 22.026 9.594 -3.526 1.00 69.06 87 SER A N 1
ATOM 714 C CA . SER A 1 87 ? 21.536 9.978 -2.192 1.00 69.06 87 SER A CA 1
ATOM 715 C C . SER A 1 87 ? 20.038 10.314 -2.251 1.00 69.06 87 SER A C 1
ATOM 717 O O . SER A 1 87 ? 19.628 11.073 -3.137 1.00 69.06 87 SER A O 1
ATOM 719 N N . PRO A 1 88 ? 19.210 9.826 -1.305 1.00 70.88 88 PRO A N 1
ATOM 720 C CA . PRO A 1 88 ? 17.788 10.133 -1.308 1.00 70.88 88 PRO A CA 1
ATOM 721 C C . PRO A 1 88 ? 17.596 11.635 -1.123 1.00 70.88 88 PRO A C 1
ATOM 723 O O . PRO A 1 88 ? 18.230 12.270 -0.276 1.00 70.88 88 PRO A O 1
ATOM 726 N N . THR A 1 89 ? 16.690 12.221 -1.901 1.00 77.94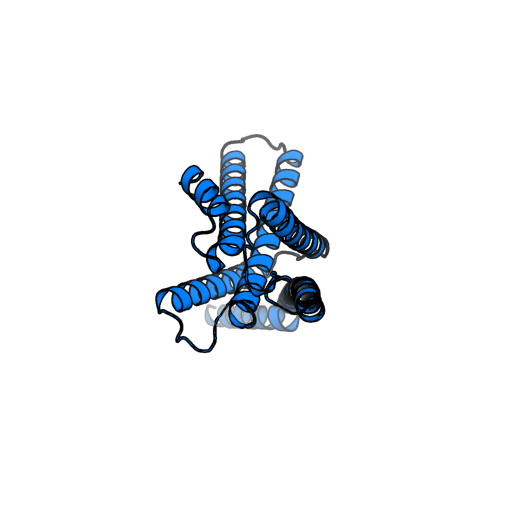 89 THR A N 1
ATOM 727 C CA . THR A 1 89 ? 16.326 13.624 -1.698 1.00 77.94 89 THR A CA 1
ATOM 728 C C . THR A 1 89 ? 15.661 13.791 -0.331 1.00 77.94 89 THR A C 1
ATOM 730 O O . THR A 1 89 ? 14.966 12.896 0.159 1.00 77.94 89 THR A O 1
ATOM 733 N N . PHE A 1 90 ? 15.806 14.970 0.278 1.00 73.38 90 PHE A N 1
ATOM 734 C CA . PHE A 1 90 ? 15.137 15.280 1.546 1.00 73.38 90 PHE A CA 1
ATOM 735 C C . PHE A 1 90 ? 13.614 15.065 1.475 1.00 73.38 90 PHE A C 1
ATOM 737 O O . PHE A 1 90 ? 13.005 14.609 2.442 1.00 73.38 90 PHE A O 1
ATOM 744 N N . ALA A 1 91 ? 13.003 15.343 0.317 1.00 69.19 91 ALA A N 1
ATOM 745 C CA . ALA A 1 91 ? 11.578 15.132 0.086 1.00 69.19 91 ALA A CA 1
ATOM 746 C C . ALA A 1 91 ? 11.192 13.643 0.128 1.00 69.19 91 ALA A C 1
ATOM 748 O O . ALA A 1 91 ? 10.227 13.292 0.803 1.00 69.19 91 ALA A O 1
ATOM 749 N N . GLN A 1 92 ? 11.965 12.768 -0.528 1.00 71.00 92 GLN A N 1
ATOM 750 C CA . GLN A 1 92 ? 11.751 11.316 -0.473 1.00 71.00 92 GLN A CA 1
ATOM 751 C C . GLN A 1 92 ? 11.903 10.804 0.959 1.00 71.00 92 GLN A C 1
ATOM 753 O O . GLN A 1 92 ? 10.998 10.155 1.480 1.00 71.00 92 GLN A O 1
ATOM 758 N N . LEU A 1 93 ? 13.000 11.165 1.630 1.00 75.38 93 LEU A N 1
ATOM 759 C CA . LEU A 1 93 ? 13.246 10.743 3.008 1.00 75.38 93 LEU A CA 1
ATOM 760 C C . LEU A 1 93 ? 12.110 11.180 3.944 1.00 75.38 93 LEU A C 1
ATOM 762 O O . LEU A 1 93 ? 11.611 10.377 4.730 1.00 75.38 93 LEU A O 1
ATOM 766 N N . SER A 1 94 ? 11.660 12.430 3.815 1.00 74.38 94 SER A N 1
ATOM 767 C CA . SER A 1 94 ? 10.549 12.969 4.605 1.00 74.38 94 SER A CA 1
ATOM 768 C C . SER A 1 94 ? 9.236 12.239 4.321 1.00 74.38 94 SER A C 1
ATOM 770 O O . SER A 1 94 ? 8.508 11.924 5.257 1.00 74.38 94 SER A O 1
ATOM 772 N N . GLN A 1 95 ? 8.937 11.920 3.059 1.00 72.19 95 GLN A N 1
ATOM 773 C CA . GLN A 1 95 ? 7.721 11.193 2.688 1.00 72.19 95 GLN A CA 1
ATOM 774 C C . GLN A 1 95 ? 7.681 9.791 3.313 1.00 72.19 95 GLN A C 1
ATOM 776 O O . GLN A 1 95 ? 6.654 9.403 3.866 1.00 72.19 95 GLN A O 1
ATOM 781 N N . HIS A 1 96 ? 8.794 9.056 3.282 1.00 75.69 96 HIS A N 1
ATOM 782 C CA . HIS A 1 96 ? 8.886 7.726 3.893 1.00 75.69 96 HIS A CA 1
ATOM 783 C C . HIS A 1 96 ? 8.876 7.772 5.418 1.00 75.69 96 HIS A C 1
ATOM 785 O O . HIS A 1 96 ? 8.207 6.963 6.053 1.00 75.69 96 HIS A O 1
ATOM 791 N N . ALA A 1 97 ? 9.556 8.747 6.025 1.00 74.69 97 ALA A N 1
ATOM 792 C CA . ALA A 1 97 ? 9.505 8.938 7.471 1.00 74.69 97 ALA A CA 1
ATOM 793 C C . ALA A 1 97 ? 8.072 9.228 7.945 1.00 74.69 97 ALA A C 1
ATOM 795 O O . ALA A 1 97 ? 7.610 8.648 8.926 1.00 74.69 97 ALA A O 1
ATOM 796 N N . VAL A 1 98 ? 7.346 10.083 7.221 1.00 74.75 98 VAL A N 1
ATOM 797 C CA . VAL A 1 98 ? 5.940 10.384 7.504 1.00 74.75 98 VAL A CA 1
ATOM 798 C C . VAL A 1 98 ? 5.064 9.142 7.313 1.00 74.75 98 VAL A C 1
ATOM 800 O O . VAL A 1 98 ? 4.251 8.851 8.187 1.00 74.75 98 VAL A O 1
ATOM 803 N N . ASN A 1 99 ? 5.255 8.376 6.234 1.00 78.19 99 ASN A N 1
ATOM 804 C CA . ASN A 1 99 ? 4.524 7.128 5.996 1.00 78.19 99 ASN A CA 1
ATOM 805 C C . ASN A 1 99 ? 4.737 6.117 7.137 1.00 78.19 99 ASN A C 1
ATOM 807 O O . ASN A 1 99 ? 3.768 5.612 7.703 1.00 78.19 99 ASN A O 1
ATOM 811 N N . LEU A 1 100 ? 5.987 5.908 7.559 1.00 76.25 100 LEU A N 1
ATOM 812 C CA . LEU A 1 100 ? 6.328 5.045 8.687 1.00 76.25 100 LEU A CA 1
ATOM 813 C C . LEU A 1 100 ? 5.673 5.518 9.991 1.00 76.25 100 LEU A C 1
ATOM 815 O O . LEU A 1 100 ? 5.119 4.706 10.731 1.00 76.25 100 LEU A O 1
ATOM 819 N N . VAL A 1 101 ? 5.698 6.825 10.278 1.00 76.75 101 VAL A N 1
ATOM 820 C CA . VAL A 1 101 ? 5.024 7.392 11.458 1.00 76.75 101 VAL A CA 1
ATOM 821 C C . VAL A 1 101 ? 3.523 7.118 11.409 1.00 76.75 101 VAL A C 1
ATOM 823 O O . VAL A 1 101 ? 2.964 6.695 12.420 1.00 76.75 101 VAL A O 1
ATOM 826 N N . PHE A 1 102 ? 2.872 7.298 10.258 1.00 73.12 102 PHE A N 1
ATOM 827 C CA . PHE A 1 102 ? 1.452 6.978 10.107 1.00 73.12 102 PHE A CA 1
ATOM 828 C C . PHE A 1 102 ? 1.171 5.491 10.312 1.00 73.12 102 PHE A C 1
ATOM 830 O O . PHE A 1 102 ? 0.261 5.164 11.065 1.00 73.12 102 PHE A O 1
ATOM 837 N N . VAL A 1 103 ? 1.984 4.594 9.748 1.00 73.12 103 VAL A N 1
ATOM 838 C CA . VAL A 1 103 ? 1.863 3.142 9.973 1.00 73.12 103 VAL A CA 1
ATOM 839 C C . VAL A 1 103 ? 2.016 2.794 11.455 1.00 73.12 103 VAL A C 1
ATOM 841 O O . VAL A 1 103 ? 1.260 1.979 11.982 1.00 73.12 103 VAL A O 1
ATOM 844 N N . LEU A 1 104 ? 2.964 3.416 12.159 1.00 74.06 104 LEU A N 1
ATOM 845 C CA . LEU A 1 104 ? 3.168 3.194 13.592 1.00 74.06 104 LEU A CA 1
ATOM 846 C C . LEU A 1 104 ? 2.005 3.731 14.429 1.00 74.06 104 LEU A C 1
ATOM 848 O O . LEU A 1 104 ? 1.537 3.039 15.334 1.00 74.06 104 LEU A O 1
ATOM 852 N N . LEU A 1 105 ? 1.515 4.937 14.134 1.00 72.38 105 LEU A N 1
ATOM 853 C CA . LEU A 1 105 ? 0.330 5.494 14.786 1.00 72.38 105 LEU A CA 1
ATOM 854 C C . LEU A 1 105 ? -0.892 4.610 14.534 1.00 72.38 105 LEU A C 1
ATOM 856 O O . LEU A 1 105 ? -1.616 4.299 15.478 1.00 72.38 105 LEU A O 1
ATOM 860 N N . ASP A 1 106 ? -1.072 4.132 13.306 1.00 69.44 106 ASP A N 1
ATOM 861 C CA . ASP A 1 106 ? -2.135 3.199 12.948 1.00 69.44 106 ASP A CA 1
ATOM 862 C C . ASP A 1 106 ? -2.004 1.888 13.704 1.00 69.44 106 ASP A C 1
ATOM 864 O O . ASP A 1 106 ? -2.998 1.407 14.237 1.00 69.44 106 ASP A O 1
ATOM 868 N N . LEU A 1 107 ? -0.804 1.324 13.828 1.00 68.00 107 LEU A N 1
ATOM 869 C CA . LEU A 1 107 ? -0.559 0.124 14.626 1.00 68.00 107 LEU A CA 1
ATOM 870 C C . LEU A 1 107 ? -0.878 0.340 16.107 1.00 68.00 107 LEU A C 1
ATOM 872 O O . LEU A 1 107 ? -1.473 -0.533 16.741 1.00 68.00 107 LEU A O 1
ATOM 876 N N . LEU A 1 108 ? -0.526 1.499 16.664 1.00 71.44 108 LEU A N 1
ATOM 877 C CA . LEU A 1 108 ? -0.789 1.840 18.062 1.00 71.44 108 LEU A CA 1
ATOM 878 C C . LEU A 1 108 ? -2.283 2.064 18.330 1.00 71.44 108 LEU A C 1
ATOM 880 O O . LEU A 1 108 ? -2.817 1.547 19.313 1.00 71.44 108 LEU A O 1
ATOM 884 N N . LEU A 1 109 ? -2.975 2.791 17.453 1.00 67.62 109 LEU A N 1
ATOM 885 C CA . LEU A 1 109 ? -4.415 3.052 17.555 1.00 67.62 109 LEU A CA 1
ATOM 886 C C . LEU A 1 109 ? -5.234 1.790 17.246 1.00 67.62 109 LEU A C 1
ATOM 888 O O . LEU A 1 109 ? -6.218 1.487 17.928 1.00 67.62 109 LEU A O 1
ATOM 892 N N . SER A 1 110 ? -4.781 1.000 16.274 1.00 63.41 110 SER A N 1
ATOM 893 C CA . SER A 1 110 ? -5.372 -0.282 15.879 1.00 63.41 110 SER A CA 1
ATOM 894 C C . SER A 1 110 ? -4.942 -1.442 16.768 1.00 63.41 110 SER A C 1
ATOM 896 O O . SER A 1 110 ? -5.458 -2.540 16.589 1.00 63.41 110 SER A O 1
ATOM 898 N N . ALA A 1 111 ? -4.085 -1.235 17.773 1.00 59.56 111 ALA A N 1
ATOM 899 C CA . ALA A 1 111 ? -3.635 -2.282 18.694 1.00 59.56 111 ALA A CA 1
ATOM 900 C C . ALA A 1 111 ? -4.802 -3.039 19.359 1.00 59.56 111 ALA A C 1
ATOM 902 O O . ALA A 1 111 ? -4.662 -4.202 19.746 1.00 59.56 111 ALA A O 1
ATOM 903 N N . ARG A 1 112 ? -5.968 -2.387 19.476 1.00 61.16 112 ARG A N 1
ATOM 904 C CA . ARG A 1 112 ? -7.219 -2.980 19.976 1.00 61.16 112 ARG A CA 1
ATOM 905 C C . ARG A 1 112 ? -8.090 -3.610 18.886 1.00 61.16 112 ARG A C 1
ATOM 907 O O . ARG A 1 112 ? -8.920 -4.467 19.195 1.00 61.16 112 ARG A O 1
ATOM 914 N N . MET A 1 113 ? -7.910 -3.233 17.624 1.00 64.44 113 MET A N 1
ATOM 915 C CA . MET A 1 113 ? -8.639 -3.808 16.495 1.00 64.44 113 MET A CA 1
ATOM 916 C C . MET A 1 113 ? -8.145 -5.228 16.212 1.00 64.44 113 MET A C 1
ATOM 918 O O . MET A 1 113 ? -6.962 -5.541 16.329 1.00 64.44 113 MET A O 1
ATOM 922 N N . GLN A 1 114 ? -9.076 -6.146 15.936 1.00 68.81 114 GLN A N 1
ATOM 923 C CA . GLN A 1 114 ? -8.712 -7.522 15.600 1.00 68.81 114 GLN A CA 1
ATOM 924 C C . GLN A 1 114 ? -8.323 -7.579 14.129 1.00 68.81 114 GLN A C 1
ATOM 926 O O . GLN A 1 114 ? -9.197 -7.482 13.266 1.00 68.81 114 GLN A O 1
ATOM 931 N N . PHE A 1 115 ? -7.036 -7.764 13.846 1.00 71.06 115 PHE A N 1
ATOM 932 C CA . PHE A 1 115 ? -6.604 -8.065 12.490 1.00 71.06 115 PHE A CA 1
ATOM 933 C C . PHE A 1 115 ? -7.055 -9.479 12.125 1.00 71.06 115 PHE A C 1
ATOM 935 O O . PHE A 1 115 ? -6.641 -10.462 12.743 1.00 71.06 115 PHE A O 1
ATOM 942 N N . LYS A 1 116 ? -7.968 -9.578 11.158 1.00 80.31 116 LYS A N 1
ATOM 943 C CA . LYS A 1 116 ? -8.501 -10.852 10.673 1.00 80.31 116 LYS A CA 1
ATOM 944 C C . LYS A 1 116 ? -7.677 -11.312 9.480 1.00 80.31 116 LYS A C 1
ATOM 946 O O . LYS A 1 116 ? -7.268 -10.497 8.660 1.00 80.31 116 LYS A O 1
ATOM 951 N N . LEU A 1 117 ? -7.515 -12.628 9.337 1.00 83.69 117 LEU A N 1
ATOM 952 C CA . LEU A 1 117 ? -6.840 -13.234 8.182 1.00 83.69 117 LEU A CA 1
ATOM 953 C C . LEU A 1 117 ? -7.445 -12.767 6.847 1.00 83.69 117 LEU A C 1
ATOM 955 O O . LEU A 1 117 ? -6.722 -12.567 5.878 1.00 83.69 117 LEU A O 1
ATOM 959 N N . LEU A 1 118 ? -8.755 -12.495 6.838 1.00 86.88 118 LEU A N 1
ATOM 960 C CA . LEU A 1 118 ? -9.465 -11.912 5.702 1.00 86.88 118 LEU A CA 1
ATOM 961 C C . LEU A 1 118 ? -8.798 -10.638 5.159 1.00 86.88 118 LEU A C 1
ATOM 963 O O . LEU A 1 118 ? -8.708 -10.486 3.949 1.00 86.88 118 LEU A O 1
ATOM 967 N N . TYR A 1 119 ? -8.304 -9.741 6.017 1.00 87.06 119 TYR A N 1
ATOM 968 C CA . TYR A 1 119 ? -7.684 -8.491 5.561 1.00 87.06 119 TYR A CA 1
ATOM 969 C C . TYR A 1 119 ? -6.376 -8.756 4.810 1.00 87.06 119 TYR A C 1
ATOM 971 O O . TYR A 1 119 ? -6.114 -8.120 3.795 1.00 87.06 119 TYR A O 1
ATOM 979 N N . GLY A 1 120 ? -5.598 -9.748 5.259 1.00 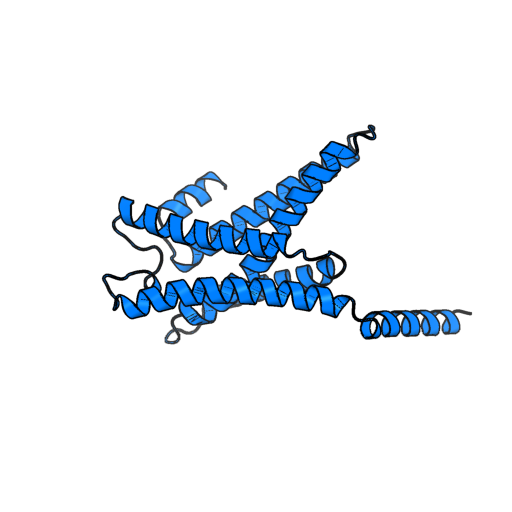86.50 120 GLY A N 1
ATOM 980 C CA . GLY A 1 120 ? -4.405 -10.204 4.547 1.00 86.50 120 GLY A CA 1
ATOM 981 C C . GLY A 1 120 ? -4.746 -10.803 3.183 1.00 86.50 120 GLY A C 1
ATOM 982 O O . GLY A 1 120 ? -4.111 -10.460 2.193 1.00 86.50 120 GLY A O 1
ATOM 983 N N . VAL A 1 121 ? -5.794 -11.631 3.106 1.00 90.50 121 VAL A N 1
ATOM 984 C CA . VAL A 1 121 ? -6.267 -12.212 1.834 1.00 90.50 121 VAL A CA 1
ATOM 985 C C . VAL A 1 121 ? -6.700 -11.124 0.852 1.00 90.50 121 VAL A C 1
ATOM 987 O O . VAL A 1 121 ? -6.313 -11.165 -0.314 1.00 90.50 121 VAL A O 1
ATOM 990 N N . VAL A 1 122 ? -7.461 -10.127 1.315 1.00 90.75 122 VAL A N 1
ATOM 991 C CA . VAL A 1 122 ? -7.878 -9.000 0.468 1.00 90.75 122 VAL A CA 1
ATOM 992 C C . VAL A 1 122 ? -6.674 -8.169 0.025 1.00 90.75 122 VAL A C 1
ATOM 994 O O . VAL A 1 122 ? -6.624 -7.758 -1.129 1.00 90.75 122 VAL A O 1
ATOM 997 N N . PHE A 1 123 ? -5.6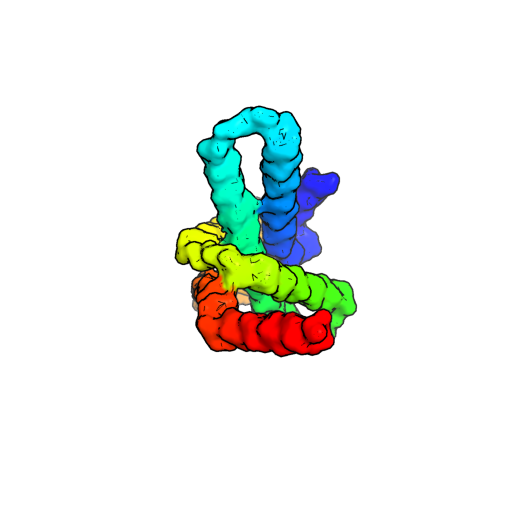83 -7.961 0.894 1.00 91.00 123 PHE A N 1
ATOM 998 C CA . PHE A 1 123 ? -4.454 -7.265 0.517 1.00 91.00 123 PHE A CA 1
ATOM 999 C C . PHE A 1 123 ? -3.653 -8.026 -0.550 1.00 91.00 123 PHE A C 1
ATOM 1001 O O . PHE A 1 123 ? -3.234 -7.426 -1.533 1.00 91.00 123 PHE A O 1
ATOM 1008 N N . ILE A 1 124 ? -3.516 -9.348 -0.431 1.00 92.75 124 ILE A N 1
ATOM 1009 C CA . ILE A 1 124 ? -2.870 -10.172 -1.465 1.00 92.75 124 ILE A CA 1
ATOM 1010 C C . ILE A 1 124 ? -3.630 -10.063 -2.792 1.00 92.75 124 ILE A C 1
ATOM 1012 O O . ILE A 1 124 ? -3.018 -9.873 -3.842 1.00 92.75 124 ILE A O 1
ATOM 1016 N N . ALA A 1 125 ? -4.965 -10.130 -2.754 1.00 92.94 125 ALA A N 1
ATOM 1017 C CA . ALA A 1 125 ? -5.794 -9.938 -3.941 1.00 92.94 125 ALA A CA 1
ATOM 1018 C C . ALA A 1 125 ? -5.604 -8.539 -4.554 1.00 92.94 125 ALA A C 1
ATOM 1020 O O . ALA A 1 125 ? -5.522 -8.413 -5.773 1.00 92.94 125 ALA A O 1
ATOM 1021 N N . TYR A 1 126 ? -5.469 -7.503 -3.722 1.00 90.25 126 TYR A N 1
ATOM 1022 C CA . TYR A 1 126 ? -5.142 -6.146 -4.158 1.00 90.25 126 TYR A CA 1
ATOM 1023 C C . TYR A 1 126 ? -3.764 -6.080 -4.840 1.00 90.25 126 TYR A C 1
ATOM 1025 O O . TYR A 1 126 ? -3.658 -5.513 -5.927 1.00 90.25 126 TYR A O 1
ATOM 1033 N N . THR A 1 127 ? -2.729 -6.716 -4.280 1.00 90.31 127 THR A N 1
ATOM 1034 C CA . THR A 1 127 ? -1.393 -6.792 -4.901 1.00 90.31 127 THR A CA 1
ATOM 1035 C C . THR A 1 127 ? -1.434 -7.511 -6.252 1.00 90.31 127 THR A C 1
ATOM 1037 O O . THR A 1 127 ? -0.869 -7.016 -7.226 1.00 90.31 127 THR A O 1
ATOM 1040 N N . ILE A 1 128 ? -2.140 -8.642 -6.351 1.00 93.00 128 ILE A N 1
ATOM 1041 C CA . ILE A 1 128 ? -2.335 -9.359 -7.624 1.00 93.00 128 ILE A CA 1
ATOM 1042 C C . ILE A 1 128 ? -3.081 -8.475 -8.629 1.00 93.00 128 ILE A C 1
ATOM 1044 O O . ILE A 1 128 ? -2.694 -8.405 -9.797 1.00 93.00 128 ILE A O 1
ATOM 1048 N N . GLY A 1 129 ? -4.125 -7.774 -8.181 1.00 91.88 129 GLY A N 1
ATOM 1049 C CA . GLY A 1 129 ? -4.879 -6.830 -9.002 1.00 91.88 129 GLY A CA 1
ATOM 1050 C C . GLY A 1 129 ? -3.995 -5.714 -9.555 1.00 91.88 129 GLY A C 1
ATOM 1051 O O . GLY A 1 129 ? -4.076 -5.403 -10.741 1.00 91.88 129 GLY A O 1
ATOM 1052 N N . TYR A 1 130 ? -3.090 -5.176 -8.736 1.00 88.50 130 TYR A N 1
ATOM 1053 C CA . TYR A 1 130 ? -2.118 -4.178 -9.171 1.00 88.50 130 TYR A CA 1
ATOM 1054 C C . TYR A 1 130 ? -1.141 -4.722 -10.224 1.00 88.50 130 TYR A C 1
ATOM 1056 O O . TYR A 1 130 ? -0.940 -4.092 -11.261 1.00 88.50 130 TYR A O 1
ATOM 1064 N N . LEU A 1 131 ? -0.561 -5.907 -9.999 1.00 90.38 131 LEU A N 1
ATOM 1065 C CA . LEU A 1 131 ? 0.339 -6.534 -10.975 1.00 90.38 131 LEU A CA 1
ATOM 1066 C C . LEU A 1 131 ? -0.383 -6.819 -12.298 1.00 90.38 131 LEU A C 1
ATOM 1068 O O . LEU A 1 131 ? 0.157 -6.555 -13.369 1.00 90.38 131 LEU A O 1
ATOM 1072 N N . THR A 1 132 ? -1.627 -7.293 -12.226 1.00 91.56 132 THR A N 1
ATOM 1073 C CA . THR A 1 132 ? -2.484 -7.512 -13.401 1.00 91.56 132 THR A CA 1
ATOM 1074 C C . THR A 1 132 ? -2.738 -6.202 -14.144 1.00 91.56 132 THR A C 1
ATOM 1076 O O . THR A 1 132 ? -2.634 -6.148 -15.367 1.00 91.56 132 THR A O 1
ATOM 1079 N N . PHE A 1 133 ? -3.022 -5.120 -13.418 1.00 89.44 133 PHE A N 1
ATOM 1080 C CA . PHE A 1 133 ? -3.182 -3.796 -14.007 1.00 89.44 133 PHE A CA 1
ATOM 1081 C C . PHE A 1 133 ? -1.900 -3.317 -14.707 1.00 89.44 133 PHE A C 1
ATOM 1083 O O . PHE A 1 133 ? -1.986 -2.771 -15.806 1.00 89.44 133 PHE A O 1
ATOM 1090 N N . ALA A 1 134 ? -0.719 -3.546 -14.123 1.00 87.81 134 ALA A N 1
ATOM 1091 C CA . ALA A 1 134 ? 0.555 -3.187 -14.749 1.00 87.81 134 ALA A CA 1
ATOM 1092 C C . ALA A 1 134 ? 0.744 -3.891 -16.106 1.00 87.81 134 ALA A C 1
ATOM 1094 O O . ALA A 1 134 ? 1.143 -3.245 -17.073 1.00 87.81 134 ALA A O 1
ATOM 1095 N N . TRP A 1 135 ? 0.365 -5.171 -16.199 1.00 89.81 135 TRP A N 1
ATOM 1096 C CA . TRP A 1 135 ? 0.339 -5.924 -17.460 1.00 89.81 135 TRP A CA 1
ATOM 1097 C C . TRP A 1 135 ? -0.649 -5.351 -18.477 1.00 89.81 135 TRP A C 1
ATOM 1099 O O . TRP A 1 135 ? -0.302 -5.187 -19.644 1.00 89.81 135 TRP A O 1
ATOM 1109 N N . ILE A 1 136 ? -1.870 -5.022 -18.044 1.00 89.56 136 ILE A N 1
ATOM 1110 C CA . ILE A 1 136 ? -2.878 -4.410 -18.922 1.00 89.56 136 ILE A CA 1
ATOM 1111 C C . ILE A 1 136 ? -2.369 -3.071 -19.465 1.00 89.56 136 ILE A C 1
ATOM 1113 O O . ILE A 1 136 ? -2.525 -2.806 -20.653 1.00 89.56 136 ILE A O 1
ATOM 1117 N N . ARG A 1 137 ? -1.740 -2.236 -18.625 1.00 86.75 137 ARG A N 1
ATOM 1118 C CA . ARG A 1 137 ? -1.136 -0.977 -19.082 1.00 86.75 137 ARG A CA 1
ATOM 1119 C C . ARG A 1 137 ? -0.059 -1.246 -20.123 1.00 86.75 137 ARG A C 1
ATOM 1121 O O . ARG A 1 137 ? -0.123 -0.630 -21.178 1.00 86.75 137 ARG A O 1
ATOM 1128 N N . PHE A 1 138 ? 0.881 -2.150 -19.847 1.00 87.31 138 PHE A N 1
ATOM 1129 C CA . PHE A 1 138 ? 1.938 -2.494 -20.797 1.00 87.31 138 PHE A CA 1
ATOM 1130 C C . PHE A 1 138 ? 1.356 -2.908 -22.154 1.00 87.31 138 PHE A C 1
ATOM 1132 O O . PHE A 1 138 ? 1.755 -2.360 -23.170 1.00 87.31 138 PHE A O 1
ATOM 1139 N N . ALA A 1 139 ? 0.326 -3.756 -22.168 1.00 88.75 139 ALA A N 1
ATOM 1140 C CA . ALA A 1 139 ? -0.341 -4.174 -23.402 1.00 88.75 139 ALA A CA 1
ATOM 1141 C C . ALA A 1 139 ? -1.021 -3.029 -24.188 1.00 88.75 139 ALA A C 1
ATOM 1143 O O . ALA A 1 139 ? -1.367 -3.214 -25.351 1.00 88.75 139 ALA A O 1
ATOM 1144 N N . ILE A 1 140 ? -1.267 -1.876 -23.557 1.00 89.81 140 ILE A N 1
ATOM 1145 C CA . ILE A 1 140 ? -1.906 -0.703 -24.175 1.00 89.81 140 ILE A CA 1
ATOM 1146 C C . ILE A 1 140 ? -0.876 0.373 -24.543 1.00 89.81 140 ILE A C 1
ATOM 1148 O O . ILE A 1 140 ? -1.066 1.079 -25.532 1.00 89.81 140 ILE A O 1
ATOM 1152 N N . THR A 1 141 ? 0.163 0.559 -23.727 1.00 85.50 141 THR A N 1
ATOM 1153 C CA . THR A 1 141 ? 1.126 1.664 -23.860 1.00 85.50 141 THR A CA 1
ATOM 1154 C C . THR A 1 141 ? 2.495 1.232 -24.371 1.00 85.50 141 THR A C 1
ATOM 1156 O O . THR A 1 141 ? 3.329 2.108 -24.572 1.00 85.50 141 THR A O 1
ATOM 1159 N N . ASP A 1 142 ? 2.734 -0.075 -24.523 1.00 86.38 142 ASP A N 1
ATOM 1160 C CA . ASP A 1 142 ? 4.034 -0.688 -24.838 1.00 86.38 142 ASP A CA 1
ATOM 1161 C C . ASP A 1 142 ? 5.164 -0.221 -23.906 1.00 86.38 142 ASP A C 1
ATOM 1163 O O . ASP A 1 142 ? 6.329 -0.142 -24.280 1.00 86.38 142 ASP A O 1
ATOM 1167 N N . ASP A 1 143 ? 4.801 0.117 -22.669 1.00 84.38 143 ASP A N 1
ATOM 1168 C CA . ASP A 1 143 ? 5.695 0.747 -21.706 1.00 84.38 143 ASP A CA 1
ATOM 1169 C C . ASP A 1 143 ? 5.407 0.221 -20.299 1.00 84.38 143 ASP A C 1
ATOM 1171 O O . ASP A 1 143 ? 4.243 0.077 -19.892 1.00 84.38 143 ASP A O 1
ATOM 1175 N N . TRP A 1 144 ? 6.461 -0.068 -19.543 1.00 84.06 144 TRP A N 1
ATOM 1176 C CA . TRP A 1 144 ? 6.361 -0.611 -18.193 1.00 84.06 144 TRP A CA 1
ATOM 1177 C C . TRP A 1 144 ? 6.278 0.497 -17.148 1.00 84.06 144 TRP A C 1
ATOM 1179 O O . TRP A 1 144 ? 6.923 1.532 -17.242 1.00 84.06 144 TRP A O 1
ATOM 1189 N N . VAL A 1 145 ? 5.479 0.278 -16.100 1.00 80.44 145 VAL A N 1
ATOM 1190 C CA . VAL A 1 145 ? 5.392 1.232 -14.974 1.00 80.44 145 VAL A CA 1
ATOM 1191 C C . VAL A 1 145 ? 6.694 1.259 -14.170 1.00 80.44 145 VAL A C 1
ATOM 1193 O O . VAL A 1 145 ? 7.042 2.277 -13.577 1.00 80.44 145 VAL A O 1
ATOM 1196 N N . TYR A 1 146 ? 7.395 0.126 -14.130 1.00 80.62 146 TYR A N 1
ATOM 1197 C CA . TYR A 1 146 ? 8.620 -0.061 -13.372 1.00 80.62 146 TYR A CA 1
ATOM 1198 C C . TYR A 1 146 ? 9.624 -0.864 -14.184 1.00 80.62 146 TYR A C 1
ATOM 1200 O O . TYR A 1 146 ? 9.268 -1.917 -14.706 1.00 80.62 146 TYR A O 1
ATOM 1208 N N . GLY A 1 147 ? 10.884 -0.422 -14.192 1.00 82.19 147 GLY A N 1
ATOM 1209 C CA . GLY A 1 147 ? 11.967 -1.136 -14.872 1.00 82.19 147 GLY A CA 1
ATOM 1210 C C . GLY A 1 147 ? 12.131 -2.573 -14.377 1.00 82.19 147 GLY A C 1
ATOM 1211 O O . GLY A 1 147 ? 12.274 -3.471 -15.187 1.00 82.19 147 GLY A O 1
ATOM 1212 N N . PHE A 1 148 ? 11.970 -2.836 -13.070 1.00 83.06 148 PHE A N 1
ATOM 1213 C CA . PHE A 1 148 ? 12.085 -4.197 -12.522 1.00 83.06 148 PHE A CA 1
ATOM 1214 C C . PHE A 1 148 ? 10.991 -5.170 -13.018 1.00 83.06 148 PHE A C 1
ATOM 1216 O O . PHE A 1 148 ? 11.165 -6.386 -12.917 1.00 83.06 148 PHE A O 1
ATOM 1223 N N . LEU A 1 149 ? 9.874 -4.659 -13.552 1.00 85.56 149 LEU A N 1
ATOM 1224 C CA . LEU A 1 149 ? 8.822 -5.464 -14.186 1.00 85.56 149 LEU A CA 1
ATOM 1225 C C . LEU A 1 149 ? 9.090 -5.719 -15.673 1.00 85.56 149 LEU A C 1
ATOM 1227 O O . LEU A 1 149 ? 8.431 -6.567 -16.270 1.00 85.56 149 LEU A O 1
ATOM 1231 N N . ASP A 1 150 ? 10.043 -5.002 -16.262 1.00 88.38 150 ASP A N 1
ATOM 1232 C CA . ASP A 1 150 ? 10.362 -5.111 -17.673 1.00 88.38 150 ASP A CA 1
ATOM 1233 C C . ASP A 1 150 ? 11.169 -6.386 -17.941 1.00 88.38 150 ASP A C 1
ATOM 1235 O O . ASP A 1 150 ? 12.316 -6.524 -17.514 1.00 88.38 150 ASP A O 1
ATOM 1239 N N . TYR A 1 151 ? 10.553 -7.345 -18.630 1.00 86.25 151 TYR A N 1
ATOM 1240 C CA . TYR A 1 151 ? 11.211 -8.580 -19.066 1.00 86.25 151 TYR A CA 1
ATOM 1241 C C . TYR A 1 151 ? 11.962 -8.427 -20.395 1.00 86.25 151 TYR A C 1
ATOM 1243 O O . TYR A 1 151 ? 12.588 -9.382 -20.852 1.00 86.25 151 TYR A O 1
ATOM 1251 N N . THR A 1 152 ? 11.835 -7.279 -21.061 1.00 85.75 152 THR A N 1
ATOM 1252 C CA . THR A 1 152 ? 12.507 -6.990 -22.333 1.00 85.75 152 THR A CA 1
ATOM 1253 C C . THR A 1 152 ? 13.895 -6.403 -22.104 1.00 85.75 152 THR A C 1
ATOM 1255 O O . THR A 1 152 ? 14.817 -6.737 -22.844 1.00 85.75 152 THR A O 1
ATOM 1258 N N . ASP A 1 153 ? 14.054 -5.608 -21.044 1.00 81.69 153 ASP A N 1
ATOM 1259 C CA . ASP A 1 153 ? 15.336 -5.027 -20.625 1.00 81.69 153 ASP A CA 1
ATOM 1260 C C . ASP A 1 153 ? 16.134 -5.964 -19.692 1.00 81.69 153 ASP A C 1
ATOM 1262 O O . ASP A 1 153 ? 17.360 -5.910 -19.609 1.00 81.69 153 ASP A O 1
ATOM 1266 N N . GLN A 1 154 ? 15.450 -6.891 -19.011 1.00 84.12 154 GLN A N 1
ATOM 1267 C CA . GLN A 1 154 ? 16.047 -7.820 -18.046 1.00 84.12 154 GLN A CA 1
ATOM 1268 C C . GLN A 1 154 ? 15.845 -9.285 -18.444 1.00 84.12 154 GLN A C 1
ATOM 1270 O O . GLN A 1 154 ? 14.957 -9.627 -19.218 1.00 84.12 154 GLN A O 1
ATOM 1275 N N . SER A 1 155 ? 16.611 -10.208 -17.848 1.00 87.94 155 SER A N 1
ATOM 1276 C CA . SER A 1 155 ? 16.358 -11.640 -18.064 1.00 87.94 155 SER A CA 1
ATOM 1277 C C . SER A 1 155 ? 14.983 -12.056 -17.517 1.00 87.94 155 SER A C 1
ATOM 1279 O O . SER A 1 155 ? 14.643 -11.731 -16.379 1.00 87.94 155 SER A O 1
ATOM 1281 N N . ALA A 1 156 ? 14.237 -12.866 -18.276 1.00 86.38 156 ALA A N 1
ATOM 1282 C CA . ALA A 1 156 ? 12.911 -13.345 -17.872 1.00 86.38 156 ALA A CA 1
ATOM 1283 C C . ALA A 1 156 ? 12.905 -14.031 -16.490 1.00 86.38 156 ALA A C 1
ATOM 1285 O O . ALA A 1 156 ? 11.955 -13.887 -15.723 1.00 86.38 156 ALA A O 1
ATOM 1286 N N . GLY A 1 157 ? 13.981 -14.748 -16.142 1.00 87.69 157 GLY A N 1
ATOM 1287 C CA . GLY A 1 157 ? 14.124 -15.382 -14.829 1.00 87.69 157 GLY A CA 1
ATOM 1288 C C . GLY A 1 157 ? 14.195 -14.375 -13.677 1.00 87.69 157 GLY A C 1
ATOM 1289 O O . GLY A 1 157 ? 13.579 -14.597 -12.634 1.00 87.69 157 GLY A O 1
ATOM 1290 N N . LEU A 1 158 ? 14.889 -13.251 -13.876 1.00 87.38 158 LEU A N 1
ATOM 1291 C CA . LEU A 1 158 ? 14.987 -12.181 -12.882 1.00 87.38 158 LEU A CA 1
ATOM 1292 C C . LEU A 1 158 ? 13.640 -11.469 -12.702 1.00 87.38 158 LEU A C 1
ATOM 1294 O O . LEU A 1 158 ? 13.200 -11.270 -11.571 1.00 87.38 158 LEU A O 1
ATOM 1298 N N . THR A 1 159 ? 12.932 -11.173 -13.794 1.00 88.12 159 THR A N 1
ATOM 1299 C CA . THR A 1 159 ? 11.595 -10.560 -13.730 1.00 88.12 159 THR A CA 1
ATOM 1300 C C . THR A 1 159 ? 10.604 -11.456 -12.984 1.00 88.12 159 THR A C 1
ATOM 1302 O O . THR A 1 159 ? 9.868 -10.994 -12.111 1.00 88.12 159 THR A O 1
ATOM 1305 N N . VAL A 1 160 ? 10.617 -12.766 -13.257 1.00 89.50 160 VAL A N 1
ATOM 1306 C CA . VAL A 1 160 ? 9.803 -13.747 -12.521 1.00 89.50 160 VAL A CA 1
ATOM 1307 C C . VAL A 1 160 ? 10.148 -13.736 -11.030 1.00 89.50 160 VAL A C 1
ATOM 1309 O O . VAL A 1 160 ? 9.239 -13.718 -10.197 1.00 89.50 160 VAL A O 1
ATOM 1312 N N . ALA A 1 161 ? 11.434 -13.677 -10.677 1.00 89.19 161 ALA A N 1
ATOM 1313 C CA . ALA A 1 161 ? 11.860 -13.571 -9.285 1.00 89.19 161 ALA A CA 1
ATOM 1314 C C . A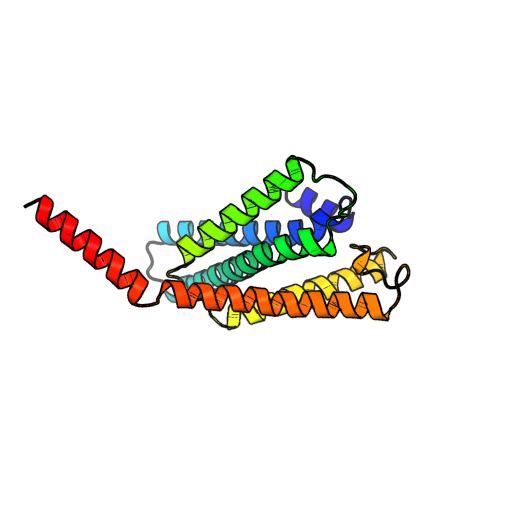LA A 1 161 ? 11.320 -12.300 -8.605 1.00 89.19 161 ALA A C 1
ATOM 1316 O O . ALA A 1 161 ? 10.872 -12.386 -7.461 1.00 89.19 161 ALA A O 1
ATOM 1317 N N . TYR A 1 162 ? 11.268 -11.155 -9.297 1.00 89.25 162 TYR A N 1
ATOM 1318 C CA . TYR A 1 162 ? 10.651 -9.936 -8.762 1.00 89.25 162 TYR A CA 1
ATOM 1319 C C . TYR A 1 162 ? 9.149 -10.092 -8.511 1.00 89.25 162 TYR A C 1
ATOM 1321 O O . TYR A 1 162 ? 8.680 -9.724 -7.433 1.00 89.25 162 TYR A O 1
ATOM 1329 N N . TYR A 1 163 ? 8.391 -10.677 -9.445 1.00 90.06 163 TYR A N 1
ATOM 1330 C CA . TYR A 1 163 ? 6.959 -10.934 -9.234 1.00 90.06 163 TYR A CA 1
ATOM 1331 C C . TYR A 1 163 ? 6.716 -11.836 -8.018 1.00 90.06 163 TYR A C 1
ATOM 1333 O O . TYR A 1 163 ? 5.873 -11.528 -7.169 1.00 90.06 163 TYR A O 1
ATOM 1341 N N . PHE A 1 164 ? 7.479 -12.926 -7.898 1.00 91.88 164 PHE A N 1
ATOM 1342 C CA . PHE A 1 164 ? 7.395 -13.818 -6.741 1.00 91.88 164 PHE A CA 1
ATOM 1343 C C . PHE A 1 164 ? 7.829 -13.130 -5.448 1.00 91.88 164 PHE A C 1
ATOM 1345 O O . PHE A 1 164 ? 7.164 -13.300 -4.429 1.00 91.88 164 PHE A O 1
ATOM 1352 N N . GLY A 1 165 ? 8.899 -12.335 -5.478 1.00 89.50 165 GLY A N 1
ATOM 1353 C CA . GLY A 1 165 ? 9.392 -11.581 -4.328 1.00 89.50 165 GLY A CA 1
ATOM 1354 C C . GLY A 1 165 ? 8.369 -10.568 -3.819 1.00 89.50 165 GLY A C 1
ATOM 1355 O O . GLY A 1 165 ? 8.101 -10.521 -2.620 1.00 89.50 165 GLY A O 1
ATOM 1356 N N . VAL A 1 166 ? 7.725 -9.828 -4.725 1.00 89.50 166 VAL A N 1
ATOM 1357 C CA . VAL A 1 166 ? 6.628 -8.899 -4.410 1.00 89.50 166 VAL A CA 1
ATOM 1358 C C . VAL A 1 166 ? 5.456 -9.631 -3.758 1.00 89.50 166 VAL A C 1
ATOM 1360 O O . VAL A 1 166 ? 4.970 -9.203 -2.711 1.00 89.50 166 VAL A O 1
ATOM 1363 N N . LEU A 1 167 ? 5.012 -10.754 -4.327 1.00 91.88 167 LEU A N 1
ATOM 1364 C CA . LEU A 1 167 ? 3.912 -11.526 -3.745 1.00 91.88 167 LEU A CA 1
ATOM 1365 C C . LEU A 1 167 ? 4.288 -12.108 -2.381 1.00 91.88 167 LEU A C 1
ATOM 1367 O O . LEU A 1 167 ? 3.520 -11.977 -1.430 1.00 91.88 167 LEU A O 1
ATOM 1371 N N . LEU A 1 168 ? 5.477 -12.699 -2.257 1.00 92.50 168 LEU A N 1
ATOM 1372 C CA . LEU A 1 168 ? 5.987 -13.234 -0.996 1.00 92.50 168 LEU A CA 1
ATOM 1373 C C . LEU A 1 168 ? 6.060 -12.143 0.075 1.00 92.50 168 LEU A C 1
ATOM 1375 O O . LEU A 1 168 ? 5.613 -12.354 1.203 1.00 92.50 168 LEU A O 1
ATOM 1379 N N . TRP A 1 169 ? 6.558 -10.960 -0.279 1.00 91.31 169 TRP A N 1
ATOM 1380 C CA . TRP A 1 169 ? 6.601 -9.826 0.633 1.00 91.31 169 TRP A CA 1
ATOM 1381 C C . TRP A 1 169 ? 5.199 -9.368 1.049 1.00 91.31 169 TRP A C 1
ATOM 1383 O O . TRP A 1 169 ? 4.992 -9.042 2.217 1.00 91.31 169 TRP A O 1
ATOM 1393 N N . ALA A 1 170 ? 4.204 -9.431 0.160 1.00 90.19 170 ALA A N 1
ATOM 1394 C CA . ALA A 1 170 ? 2.820 -9.134 0.526 1.00 90.19 170 ALA A CA 1
ATOM 1395 C C . ALA A 1 170 ? 2.281 -10.100 1.603 1.00 90.19 170 ALA A C 1
ATOM 1397 O O . ALA A 1 170 ? 1.633 -9.661 2.560 1.00 90.19 170 ALA A O 1
ATOM 1398 N N . PHE A 1 171 ? 2.609 -11.396 1.509 1.00 91.06 171 PHE A N 1
ATOM 1399 C CA . PHE A 1 171 ? 2.304 -12.371 2.565 1.00 91.06 171 PHE A CA 1
ATOM 1400 C C . PHE A 1 171 ? 3.025 -12.043 3.877 1.00 91.06 171 PHE A C 1
ATOM 1402 O O . PHE A 1 171 ? 2.405 -12.090 4.943 1.00 91.06 171 PHE A O 1
ATOM 1409 N N . VAL A 1 172 ? 4.313 -11.694 3.815 1.00 90.38 172 VAL A N 1
ATOM 1410 C CA . VAL A 1 172 ? 5.108 -11.338 5.000 1.00 90.38 172 VAL A CA 1
ATOM 1411 C C . VAL A 1 172 ? 4.552 -10.086 5.678 1.00 90.38 172 VAL A C 1
ATOM 1413 O O . VAL A 1 172 ? 4.345 -10.101 6.890 1.00 90.38 172 VAL A O 1
ATOM 1416 N N . ALA A 1 173 ? 4.227 -9.037 4.923 1.00 87.88 173 ALA A N 1
ATOM 1417 C CA . ALA A 1 173 ? 3.630 -7.813 5.450 1.00 87.88 173 ALA A CA 1
ATOM 1418 C C . ALA A 1 173 ? 2.288 -8.096 6.151 1.00 87.88 173 ALA A C 1
ATOM 1420 O O . ALA A 1 173 ? 2.074 -7.665 7.287 1.00 87.88 173 ALA A O 1
ATOM 1421 N N . ALA A 1 174 ? 1.412 -8.896 5.533 1.00 87.69 174 ALA A N 1
ATOM 1422 C CA . ALA A 1 174 ? 0.159 -9.321 6.158 1.00 87.69 174 ALA A CA 1
ATOM 1423 C C . ALA A 1 174 ? 0.400 -10.135 7.445 1.00 87.69 174 ALA A C 1
ATOM 1425 O O . ALA A 1 174 ? -0.284 -9.931 8.452 1.00 87.69 174 ALA A O 1
ATOM 1426 N N . PHE A 1 175 ? 1.392 -11.030 7.444 1.00 88.75 175 PHE A N 1
ATOM 1427 C CA . PHE A 1 175 ? 1.764 -11.819 8.617 1.00 88.75 175 PHE A CA 1
ATOM 1428 C C . PHE A 1 175 ? 2.311 -10.952 9.760 1.00 88.75 175 PHE A C 1
ATOM 1430 O O . PHE A 1 175 ? 1.902 -11.140 10.908 1.00 88.75 175 PHE A O 1
ATOM 1437 N N . ILE A 1 176 ? 3.171 -9.971 9.462 1.00 86.31 176 ILE A N 1
ATOM 1438 C CA . ILE A 1 176 ? 3.693 -9.006 10.442 1.00 86.31 176 ILE A CA 1
ATOM 1439 C C . ILE A 1 176 ? 2.534 -8.267 11.112 1.00 86.31 176 ILE A C 1
ATOM 1441 O O . ILE A 1 176 ? 2.474 -8.213 12.339 1.00 86.31 176 ILE A O 1
ATOM 1445 N N . MET A 1 177 ? 1.566 -7.772 10.340 1.00 82.44 177 MET A N 1
ATOM 1446 C CA . MET A 1 177 ? 0.409 -7.056 10.893 1.00 82.44 177 MET A CA 1
ATOM 1447 C C . MET A 1 177 ? -0.450 -7.946 11.803 1.00 82.44 177 MET A C 1
ATOM 1449 O O . MET A 1 177 ? -0.895 -7.507 12.870 1.00 82.44 177 MET A O 1
ATOM 1453 N N . ILE A 1 178 ? -0.629 -9.224 11.446 1.00 83.88 178 ILE A N 1
ATOM 1454 C CA . ILE A 1 178 ? -1.290 -10.215 12.310 1.00 83.88 178 ILE A CA 1
ATOM 1455 C C . ILE A 1 178 ? -0.493 -10.430 13.604 1.00 83.88 178 ILE A C 1
ATOM 1457 O O . ILE A 1 178 ? -1.085 -10.470 14.686 1.00 83.88 178 ILE A O 1
ATOM 1461 N N . LEU A 1 179 ? 0.832 -10.568 13.515 1.00 84.19 179 LEU A N 1
ATOM 1462 C CA . LEU A 1 179 ? 1.701 -10.783 14.671 1.00 84.19 179 LEU A CA 1
ATOM 1463 C C . LEU A 1 179 ? 1.675 -9.582 15.619 1.00 84.19 179 LEU A C 1
ATOM 1465 O O . LEU A 1 179 ? 1.447 -9.767 16.813 1.00 84.19 179 LEU A O 1
ATOM 1469 N N . VAL A 1 180 ? 1.832 -8.362 15.102 1.00 79.75 180 VAL A N 1
ATOM 1470 C CA . VAL A 1 180 ? 1.771 -7.127 15.899 1.00 79.75 180 VAL A CA 1
ATOM 1471 C C . VAL A 1 180 ? 0.421 -7.016 16.610 1.00 79.75 180 VAL A C 1
ATOM 1473 O O . VAL A 1 180 ? 0.372 -6.746 17.811 1.00 79.75 180 VAL A O 1
ATOM 1476 N N . SER A 1 181 ? -0.669 -7.341 15.914 1.00 76.94 181 SER A N 1
ATOM 1477 C CA . SER A 1 181 ? -2.024 -7.335 16.482 1.00 76.94 181 SER A CA 1
ATOM 1478 C C . SER A 1 181 ? -2.255 -8.398 17.563 1.00 76.94 181 SER A C 1
ATOM 1480 O O . SER A 1 181 ? -3.148 -8.246 18.401 1.00 76.94 181 SER A O 1
ATOM 1482 N N . LYS A 1 182 ? -1.487 -9.495 17.550 1.00 78.94 182 LYS A N 1
ATOM 1483 C CA . LYS A 1 182 ? -1.490 -10.507 18.618 1.00 78.94 182 LYS A CA 1
ATOM 1484 C C . LYS A 1 182 ? -0.604 -10.085 19.791 1.00 78.94 182 LYS A C 1
ATOM 1486 O O . LYS A 1 182 ? -1.024 -10.225 20.937 1.00 78.94 182 LYS A O 1
ATOM 1491 N N . LEU A 1 183 ? 0.584 -9.545 19.518 1.00 74.88 183 LEU A N 1
ATOM 1492 C CA . LEU A 1 183 ? 1.541 -9.096 20.535 1.00 74.88 183 LEU A CA 1
ATOM 1493 C C . LEU A 1 183 ? 0.997 -7.940 21.377 1.00 74.88 183 LEU A C 1
ATOM 1495 O O . LEU A 1 183 ? 1.195 -7.929 22.592 1.00 74.88 183 LEU A O 1
ATOM 1499 N N . SER A 1 184 ? 0.232 -7.025 20.775 1.00 67.25 184 SER A N 1
ATOM 1500 C CA . SER A 1 184 ? -0.452 -5.942 21.497 1.00 67.25 184 SER A CA 1
ATOM 1501 C C . SER A 1 184 ? -1.444 -6.434 22.566 1.00 67.25 184 SER A C 1
ATOM 1503 O O . SER A 1 184 ? -1.902 -5.647 23.395 1.00 67.25 184 SER A O 1
ATOM 1505 N N . ARG A 1 185 ? -1.771 -7.734 22.567 1.00 65.81 185 ARG A N 1
ATOM 1506 C CA . ARG A 1 185 ? -2.727 -8.385 23.476 1.00 65.81 185 ARG A CA 1
ATOM 1507 C C . ARG A 1 185 ? -2.081 -9.362 24.445 1.00 65.81 185 ARG A C 1
ATOM 1509 O O . ARG A 1 185 ? -2.800 -9.981 25.228 1.00 65.81 185 ARG A O 1
ATOM 1516 N N . CYS A 1 186 ? -0.762 -9.536 24.394 1.00 63.75 186 CYS A N 1
ATOM 1517 C CA . CYS A 1 186 ? -0.089 -10.400 25.348 1.00 63.75 186 CYS A CA 1
ATOM 1518 C C . CYS A 1 186 ? -0.355 -9.886 26.779 1.00 63.75 186 CYS A C 1
ATOM 1520 O O . CYS A 1 186 ? -0.116 -8.704 27.055 1.00 63.75 186 CYS A O 1
ATOM 1522 N N . PRO A 1 187 ? -0.824 -10.749 27.705 1.00 55.91 187 PRO A N 1
ATOM 1523 C CA . PRO A 1 187 ? -1.196 -10.356 29.066 1.00 55.91 187 PRO A CA 1
ATOM 1524 C C . PRO A 1 187 ? -0.096 -9.601 29.818 1.00 55.91 187 PRO A C 1
ATOM 1526 O O . PRO A 1 187 ? -0.401 -8.757 30.652 1.00 55.91 187 PRO A O 1
ATOM 1529 N N . CYS A 1 188 ? 1.177 -9.843 29.491 1.00 54.75 188 CYS A N 1
ATOM 1530 C CA . CYS A 1 188 ? 2.328 -9.142 30.059 1.00 54.75 188 CYS A CA 1
ATOM 1531 C C . CYS A 1 188 ? 2.353 -7.629 29.753 1.00 54.75 188 CYS A C 1
ATOM 1533 O O . CYS A 1 188 ? 2.786 -6.848 30.599 1.00 54.75 188 CYS A O 1
ATOM 1535 N N . VAL A 1 189 ? 1.832 -7.187 28.603 1.00 54.06 189 VAL A N 1
ATOM 1536 C CA . VAL A 1 189 ? 1.718 -5.758 28.248 1.00 54.06 189 VAL A CA 1
ATOM 1537 C C . VAL A 1 189 ? 0.513 -5.121 28.946 1.00 54.06 189 VAL A C 1
ATOM 1539 O O . VAL A 1 189 ? 0.580 -3.986 29.418 1.00 54.06 189 VAL A O 1
ATOM 1542 N N . THR A 1 190 ? -0.591 -5.862 29.075 1.00 53.59 190 THR A N 1
ATOM 1543 C CA . THR A 1 190 ? -1.807 -5.387 29.755 1.00 53.59 190 THR A CA 1
ATOM 1544 C C . THR A 1 190 ? -1.645 -5.342 31.282 1.00 53.59 190 THR A C 1
ATOM 1546 O O . THR A 1 190 ? -2.161 -4.429 31.928 1.00 53.59 190 THR A O 1
ATOM 1549 N N . ALA A 1 191 ? -0.892 -6.279 31.865 1.00 54.09 191 ALA A N 1
ATOM 1550 C CA . ALA A 1 191 ? -0.617 -6.354 33.300 1.00 54.09 191 ALA A CA 1
ATOM 1551 C C . ALA A 1 191 ? 0.245 -5.183 33.797 1.00 54.09 191 ALA A C 1
ATOM 1553 O O . ALA A 1 191 ? -0.052 -4.615 34.846 1.00 54.09 191 ALA A O 1
ATOM 1554 N N . ARG A 1 192 ? 1.244 -4.753 33.010 1.00 51.72 192 ARG A N 1
ATOM 1555 C CA . ARG A 1 192 ? 2.093 -3.592 33.336 1.00 51.72 192 ARG A CA 1
ATOM 1556 C C . ARG A 1 192 ? 1.292 -2.291 33.429 1.00 51.72 192 ARG A C 1
ATOM 1558 O O . ARG A 1 192 ? 1.580 -1.450 34.265 1.00 51.72 192 ARG A O 1
ATOM 1565 N N . LYS A 1 193 ? 0.254 -2.137 32.601 1.00 49.44 193 LYS A N 1
ATOM 1566 C CA . LYS A 1 193 ? -0.594 -0.937 32.612 1.00 49.44 193 LYS A CA 1
ATOM 1567 C C . LYS A 1 193 ? -1.499 -0.878 33.847 1.00 49.44 193 LYS A C 1
ATOM 1569 O O . LYS A 1 193 ? -1.623 0.176 34.461 1.00 49.44 193 LYS A O 1
ATOM 1574 N N . LYS A 1 194 ? -2.054 -2.026 34.259 1.00 51.28 194 LYS A N 1
ATOM 1575 C CA . LYS A 1 194 ? -2.841 -2.137 35.498 1.00 51.28 194 LYS A CA 1
ATOM 1576 C C . LYS A 1 194 ? -2.013 -1.880 36.757 1.00 51.28 194 LYS A C 1
ATOM 1578 O O . LYS A 1 194 ? -2.540 -1.285 37.688 1.00 51.28 194 LYS A O 1
ATOM 1583 N N . SER A 1 195 ? -0.743 -2.295 36.801 1.00 52.91 195 SER A N 1
ATOM 1584 C CA . SER A 1 195 ? 0.104 -2.015 37.968 1.00 52.91 195 SER A CA 1
ATOM 1585 C C . SER A 1 195 ? 0.463 -0.532 38.072 1.00 52.91 195 SER A C 1
ATOM 1587 O O . SER A 1 195 ? 0.469 0.011 39.167 1.00 52.91 195 SER A O 1
ATOM 1589 N N . THR A 1 196 ? 0.704 0.152 36.948 1.00 55.19 196 THR A N 1
ATOM 1590 C CA . THR A 1 196 ? 0.980 1.598 36.946 1.00 55.19 196 THR A CA 1
ATOM 1591 C C . THR A 1 196 ? -0.242 2.425 37.361 1.00 55.19 196 THR A C 1
ATOM 1593 O O . THR A 1 196 ? -0.086 3.373 38.124 1.00 55.19 196 THR A O 1
ATOM 1596 N N . GLU A 1 197 ? -1.449 2.049 36.921 1.00 55.62 197 GLU A N 1
ATOM 1597 C CA . GLU A 1 197 ? -2.713 2.696 37.327 1.00 55.62 197 GLU A CA 1
ATOM 1598 C C . GLU A 1 197 ? -3.083 2.431 38.800 1.00 55.62 197 GLU A C 1
ATOM 1600 O O . GLU A 1 197 ? -3.735 3.262 39.430 1.00 55.62 197 GLU A O 1
ATOM 1605 N N . ALA A 1 198 ? -2.668 1.289 39.363 1.00 57.91 198 ALA A N 1
ATOM 1606 C CA . ALA A 1 198 ? -2.861 0.983 40.780 1.00 57.91 198 ALA A CA 1
ATOM 1607 C C . ALA A 1 198 ? -1.951 1.839 41.677 1.00 57.91 198 ALA A C 1
ATOM 1609 O O . ALA A 1 198 ? -2.436 2.439 42.630 1.00 57.91 198 ALA A O 1
ATOM 1610 N N . VAL A 1 199 ? -0.671 1.980 41.315 1.00 62.84 199 VAL A N 1
ATOM 1611 C CA . VAL A 1 199 ? 0.299 2.802 42.066 1.00 62.84 199 VAL A CA 1
ATOM 1612 C C . VAL A 1 199 ? -0.090 4.286 42.062 1.00 62.84 199 VAL A C 1
ATOM 1614 O O . VAL A 1 199 ? -0.038 4.938 43.095 1.00 62.84 199 VAL A O 1
ATOM 1617 N N . THR A 1 200 ? -0.579 4.819 40.936 1.00 60.06 200 THR A N 1
ATOM 1618 C CA . THR A 1 200 ? -1.030 6.226 40.876 1.00 60.06 200 THR A CA 1
ATOM 1619 C C . THR A 1 200 ? -2.318 6.493 41.654 1.00 60.06 200 THR A C 1
ATOM 1621 O O . THR A 1 200 ? -2.565 7.634 42.029 1.00 60.06 200 THR A O 1
ATOM 1624 N N . ARG A 1 201 ? -3.159 5.482 41.908 1.00 56.91 201 ARG A N 1
ATOM 1625 C CA . ARG A 1 201 ? -4.341 5.643 42.772 1.00 56.91 201 ARG A CA 1
ATOM 1626 C C . ARG A 1 201 ? -3.994 5.654 44.255 1.00 56.91 201 ARG A C 1
ATOM 1628 O O . ARG A 1 201 ? -4.709 6.305 45.005 1.00 56.91 201 ARG A O 1
ATOM 1635 N N . GLU A 1 202 ? -2.943 4.951 44.662 1.00 57.66 202 GLU A N 1
ATOM 1636 C CA . GLU A 1 202 ? -2.492 4.924 46.058 1.00 57.66 202 GLU A CA 1
ATOM 1637 C C . GLU A 1 202 ? -1.743 6.202 46.462 1.00 57.66 202 GLU A C 1
ATOM 1639 O O . GLU A 1 202 ? -1.768 6.561 47.628 1.00 57.66 202 GLU A O 1
ATOM 1644 N N . GLU A 1 203 ? -1.148 6.938 45.519 1.00 56.38 203 GLU A N 1
ATOM 1645 C CA . GLU A 1 203 ? -0.503 8.235 45.800 1.00 56.38 203 GLU A CA 1
ATOM 1646 C C . GLU A 1 203 ? -1.484 9.424 45.887 1.00 56.38 203 GLU A C 1
ATOM 1648 O O . GLU A 1 203 ? -1.090 10.522 46.276 1.00 56.38 203 GLU A O 1
ATOM 1653 N N . ILE A 1 204 ? -2.754 9.234 45.504 1.00 54.59 204 ILE A N 1
ATOM 1654 C CA . ILE A 1 204 ? -3.786 10.293 45.475 1.00 54.59 204 ILE A CA 1
ATOM 1655 C C . ILE A 1 204 ? -4.768 10.175 46.665 1.00 54.59 204 ILE A C 1
ATOM 1657 O O . ILE A 1 204 ? -5.616 11.051 46.851 1.00 54.59 204 ILE A O 1
ATOM 1661 N N . VAL A 1 205 ? -4.654 9.127 47.489 1.00 49.03 205 VAL A N 1
ATOM 1662 C CA . VAL A 1 205 ? -5.459 8.902 48.709 1.00 49.03 205 VAL A CA 1
ATOM 1663 C C . VAL A 1 205 ? -4.597 9.124 49.943 1.00 49.03 205 VAL A C 1
ATOM 1665 O O . VAL A 1 205 ? -5.101 9.783 50.880 1.00 49.03 205 VAL A O 1
#

pLDDT: mean 74.97, std 13.0, range [35.38, 93.0]